Protein 7TFS (pdb70)

Nearest PDB structures (foldseek):
  7tfs-assembly1_A-1  TM=1.005E+00  e=1.743E-44  Geobacter sulfurreducens
  1rjt-assembly1_A  TM=1.694E-01  e=9.205E+00  unclassified

Solvent-accessible surface area: 11372 Å² total; per-residue (Å²): 145,84,61,34,14,32,67,15,143,58,18,96,43,70,1,85,60,12,108,93,104,66,15,9,52,56,6,109,147,114,37,78,62,158,48,106,91,35,0,6,26,53,37,77,20,97,85,7,45,10,88,51,44,123,91,52,80,3,85,123,36,92,125,13,18,14,91,49,2,36,0,10,14,49,9,0,36,71,6,22,74,28,19,17,0,60,20,26,112,51,44,32,105,70,61,82,12,41,26,65,75,61,93,38,73,35,81,61,169,63,54,66,30,63,85,5,94,125,46,110,14,17,0,29,63,14,43,92,78,8,20,81,90,78,43,62,47,36,49,60,43,101,75,51,142,69,35,16,9,107,24,90,82,37,118,132,13,10,24,0,68,141,4,76,56,14,59,20,0,25,8,35,16,1,50,86,83,88,138,56,68,108,35,64,100,15,32,98,31,63,68,83,68,57,76,14,70,96,5,19,123,156

Structure (mmCIF, N/CA/C/O backbone):
data_7TFS
#
_entry.id   7TFS
#
loop_
_entity.id
_entity.type
_entity.pdbx_description
1 polymer 'Cytochrome c'
2 non-polymer 'HEME C'
#
loop_
_atom_site.group_PDB
_atom_site.id
_atom_site.type_symbol
_atom_site.label_atom_id
_atom_site.label_alt_id
_atom_site.label_comp_id
_atom_site.label_asym_id
_atom_site.label_entity_id
_atom_site.label_seq_id
_atom_site.pdbx_PDB_ins_code
_atom_site.Cartn_x
_atom_site.Cartn_y
_atom_site.Cartn_z
_atom_site.occupancy
_atom_site.B_iso_or_equiv
_atom_site.auth_seq_id
_atom_site.auth_comp_id
_atom_site.auth_asym_id
_atom_site.auth_atom_id
_atom_site.pdbx_PDB_model_num
ATOM 1 N N . LYS A 1 30 ? -9.716 12.840 43.516 1.00 70.46 30 LYS A N 1
ATOM 2 C CA . LYS A 1 30 ? -10.858 12.121 42.962 1.00 70.46 30 LYS A CA 1
ATOM 3 C C . LYS A 1 30 ? -11.261 10.947 43.844 1.00 70.46 30 LYS A C 1
ATOM 4 O O . LYS A 1 30 ? -12.433 10.791 44.183 1.00 70.46 30 LYS A O 1
ATOM 10 N N . HIS A 1 31 ? -10.286 10.120 44.216 1.00 66.66 31 HIS A N 1
ATOM 11 C CA . HIS A 1 31 ? -10.547 8.947 45.040 1.00 66.66 31 HIS A CA 1
ATOM 12 C C . HIS A 1 31 ? -10.616 9.265 46.529 1.00 66.66 31 HIS A C 1
ATOM 13 O O . HIS A 1 31 ? -10.514 8.347 47.348 1.00 66.66 31 HIS A O 1
ATOM 20 N N . ASP A 1 32 ? -10.777 10.534 46.897 1.00 73.33 32 ASP A N 1
ATOM 21 C CA . ASP A 1 32 ? -11.014 10.920 48.287 1.00 73.33 32 ASP A CA 1
ATOM 22 C C . ASP A 1 32 ? -12.520 10.908 48.517 1.00 73.33 32 ASP A C 1
ATOM 23 O O . ASP A 1 32 ? -13.207 11.915 48.348 1.00 73.33 32 ASP A O 1
ATOM 28 N N . LEU A 1 33 ? -13.042 9.748 48.915 1.00 75.97 33 LEU A N 1
ATOM 29 C CA . LEU A 1 33 ? -14.476 9.546 49.072 1.00 75.97 33 LEU A CA 1
ATOM 30 C C . LEU A 1 33 ? -14.995 9.992 50.434 1.00 75.97 33 LEU A C 1
ATOM 31 O O . LEU A 1 33 ? -16.067 9.541 50.855 1.00 75.97 33 LEU A O 1
ATOM 36 N N . SER A 1 34 ? -14.266 10.857 51.132 1.00 84.00 34 SER A N 1
ATOM 37 C CA . SER A 1 34 ? -14.726 11.346 52.422 1.00 84.00 34 SER A CA 1
ATOM 38 C C . SER A 1 34 ? -15.929 12.269 52.249 1.00 84.00 34 SER A C 1
ATOM 39 O O . SER A 1 34 ? -16.126 12.893 51.203 1.00 84.00 34 SER A O 1
ATOM 42 N N . SER A 1 35 ? -16.747 12.345 53.302 1.00 84.72 35 SER A N 1
ATOM 43 C CA . SER A 1 35 ? -17.910 13.226 53.268 1.00 84.72 35 SER A CA 1
ATOM 44 C C . SER A 1 35 ? -17.503 14.692 53.223 1.00 84.72 35 SER A C 1
ATOM 45 O O . SER A 1 35 ? -18.209 15.513 52.627 1.00 84.72 35 SER A O 1
ATOM 48 N N . GLY A 1 36 ? -16.378 15.039 53.841 1.00 86.50 36 GLY A N 1
ATOM 49 C CA . GLY A 1 36 ? -15.863 16.389 53.831 1.00 86.50 36 GLY A CA 1
ATOM 50 C C . GLY A 1 36 ? -14.995 16.729 52.641 1.00 86.50 36 GLY A C 1
ATOM 51 O O . GLY A 1 36 ? -14.423 17.824 52.600 1.00 86.50 36 GLY A O 1
ATOM 52 N N . SER A 1 37 ? -14.874 15.825 51.674 1.00 82.04 37 SER A N 1
ATOM 53 C CA . SER A 1 37 ? -14.072 16.086 50.489 1.00 82.04 37 SER A CA 1
ATOM 54 C C . SER A 1 37 ? -14.707 17.178 49.636 1.00 82.04 37 SER A C 1
ATOM 55 O O . SER A 1 37 ? -15.924 17.385 49.651 1.00 82.04 37 SER A O 1
ATOM 58 N N . THR A 1 38 ? -13.863 17.883 48.883 1.00 78.92 38 THR A N 1
ATOM 59 C CA . THR A 1 38 ? -14.307 18.983 48.039 1.00 78.92 38 THR A CA 1
ATOM 60 C C . THR A 1 38 ? -14.313 18.656 46.555 1.00 78.92 38 THR A C 1
ATOM 61 O O . THR A 1 38 ? -15.165 19.170 45.828 1.00 78.92 38 THR A O 1
ATOM 65 N N . GLY A 1 39 ? -13.390 17.817 46.087 1.00 74.70 39 GLY A N 1
ATOM 66 C CA . GLY A 1 39 ? -13.293 17.479 44.682 1.00 74.70 39 GLY A CA 1
ATOM 67 C C . GLY A 1 39 ? -13.810 16.114 44.289 1.00 74.70 39 GLY A C 1
ATOM 68 O O . GLY A 1 39 ? -13.485 15.642 43.191 1.00 74.70 39 GLY A O 1
ATOM 69 N N . ALA A 1 40 ? -14.601 15.456 45.132 1.00 74.27 40 ALA A N 1
ATOM 70 C CA . ALA A 1 40 ? -15.099 14.120 44.838 1.00 74.27 40 ALA A CA 1
ATOM 71 C C . ALA A 1 40 ? -16.492 14.199 44.230 1.00 74.27 40 ALA A C 1
ATOM 72 O O . ALA A 1 40 ? -17.392 14.825 44.800 1.00 74.27 40 ALA A O 1
ATOM 74 N N . THR A 1 41 ? -16.663 13.566 43.068 1.00 72.91 41 THR A N 1
ATOM 75 C CA . THR A 1 41 ? -17.980 13.512 42.442 1.00 72.91 41 THR A CA 1
ATOM 76 C C . THR A 1 41 ? -18.962 12.715 43.292 1.00 72.91 41 THR A C 1
ATOM 77 O O . THR A 1 41 ? -20.101 13.146 43.505 1.00 72.91 41 THR A O 1
ATOM 81 N N . PHE A 1 42 ? -18.536 11.557 43.791 1.00 79.76 42 PHE A N 1
ATOM 82 C CA . PHE A 1 42 ? -19.364 10.694 44.622 1.00 79.76 42 PHE A CA 1
ATOM 83 C C . PHE A 1 42 ? -18.720 10.569 45.994 1.00 79.76 42 PHE A C 1
ATOM 84 O O . PHE A 1 42 ? -17.535 10.235 46.098 1.00 79.76 42 PHE A O 1
ATOM 92 N N . LYS A 1 43 ? -19.498 10.834 47.041 1.00 89.94 43 LYS A N 1
ATOM 93 C CA . LYS A 1 43 ? -18.995 10.783 48.405 1.00 89.94 43 LYS A CA 1
ATOM 94 C C . LYS A 1 43 ? -20.076 10.242 49.328 1.00 89.94 43 LYS A C 1
ATOM 95 O O . LYS A 1 43 ? -21.273 10.367 49.053 1.00 89.94 43 LYS A O 1
ATOM 101 N N . ALA A 1 44 ? -19.640 9.638 50.430 1.00 92.72 44 ALA A N 1
ATOM 102 C CA . ALA A 1 44 ? -20.556 9.085 51.412 1.00 92.72 44 ALA A CA 1
ATOM 103 C C . ALA A 1 44 ? -21.108 10.188 52.312 1.00 92.72 44 ALA A C 1
ATOM 104 O O . ALA A 1 44 ? -20.641 11.331 52.306 1.00 92.72 44 ALA A O 1
ATOM 106 N N . THR A 1 45 ? -22.126 9.832 53.094 1.00 102.03 45 THR A N 1
ATOM 107 C CA . THR A 1 45 ? -22.770 10.769 54.003 1.00 102.03 45 THR A CA 1
ATOM 108 C C . THR A 1 45 ? -22.830 10.273 55.441 1.00 102.03 45 THR A C 1
ATOM 109 O O . THR A 1 45 ? -23.301 11.013 56.313 1.00 102.03 45 THR A O 1
ATOM 113 N N . ASN A 1 46 ? -22.370 9.052 55.720 1.00 105.08 46 ASN A N 1
ATOM 114 C CA . ASN A 1 46 ? -22.424 8.495 57.067 1.00 105.08 46 ASN A CA 1
ATOM 115 C C . ASN A 1 46 ? -21.039 8.094 57.561 1.00 105.08 46 ASN A C 1
ATOM 116 O O . ASN A 1 46 ? -20.915 7.315 58.510 1.00 105.08 46 ASN A O 1
ATOM 121 N N . THR A 1 47 ? -19.988 8.617 56.934 1.00 99.24 47 THR A N 1
ATOM 122 C CA . THR A 1 47 ? -18.628 8.308 57.350 1.00 99.24 47 THR A CA 1
ATOM 123 C C . THR A 1 47 ? -17.703 9.423 56.889 1.00 99.24 47 THR A C 1
ATOM 124 O O . THR A 1 47 ? -18.051 10.226 56.019 1.00 99.24 47 THR A O 1
ATOM 128 N N . ASP A 1 48 ? -16.515 9.460 57.491 1.00 91.28 48 ASP A N 1
ATOM 129 C CA . ASP A 1 48 ? -15.520 10.473 57.177 1.00 91.28 48 ASP A CA 1
ATOM 130 C C . ASP A 1 48 ? -14.156 9.904 56.822 1.00 91.28 48 ASP A C 1
ATOM 131 O O . ASP A 1 48 ? -13.192 10.674 56.747 1.00 91.28 48 ASP A O 1
ATOM 136 N N . GLN A 1 49 ? -14.039 8.598 56.596 1.00 85.00 49 GLN A N 1
ATOM 137 C CA . GLN A 1 49 ? -12.735 7.964 56.471 1.00 85.00 49 GLN A CA 1
ATOM 138 C C . GLN A 1 49 ? -12.371 7.736 55.009 1.00 85.00 49 GLN A C 1
ATOM 139 O O . GLN A 1 49 ? -13.224 7.368 54.195 1.00 85.00 49 GLN A O 1
ATOM 145 N N . ILE A 1 50 ? -11.098 7.960 54.680 1.00 72.53 50 ILE A N 1
ATOM 146 C CA . ILE A 1 50 ? -10.625 7.737 53.316 1.00 72.53 50 ILE A CA 1
ATOM 147 C C . ILE A 1 50 ? -10.590 6.248 52.998 1.00 72.53 50 ILE A C 1
ATOM 148 O O . ILE A 1 50 ? -11.019 5.814 51.923 1.00 72.53 50 IL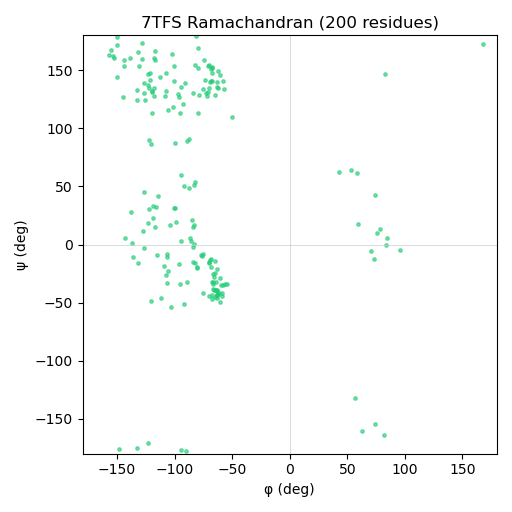E A O 1
ATOM 153 N N . CYS A 1 51 ? -10.090 5.445 53.933 1.00 65.20 51 CYS A N 1
ATOM 154 C CA . CYS A 1 51 ? -9.548 4.136 53.603 1.00 65.20 51 CYS A CA 1
ATOM 155 C C . CYS A 1 51 ? -10.530 2.988 53.787 1.00 65.20 51 CYS A C 1
ATOM 156 O O . CYS A 1 51 ? -10.284 1.904 53.248 1.00 65.20 51 CYS A O 1
ATOM 159 N N . VAL A 1 52 ? -11.630 3.189 54.516 1.00 67.54 52 VAL A N 1
ATOM 160 C CA . VAL A 1 52 ? -12.594 2.106 54.695 1.00 67.54 52 VAL A CA 1
ATOM 161 C C . VAL A 1 52 ? -13.146 1.657 53.350 1.00 67.54 52 VAL A C 1
ATOM 162 O O . VAL A 1 52 ? -13.509 0.486 53.175 1.00 67.54 52 VAL A O 1
ATOM 166 N N . PHE A 1 53 ? -13.194 2.564 52.374 1.00 70.98 53 PHE A N 1
ATOM 167 C CA . PHE A 1 53 ? -13.650 2.191 51.041 1.00 70.98 53 PHE A CA 1
ATOM 168 C C . PHE A 1 53 ? -12.685 1.222 50.368 1.00 70.98 53 PHE A C 1
ATOM 169 O O . PHE A 1 53 ? -13.091 0.457 49.486 1.00 70.98 53 PHE A O 1
ATOM 177 N N . CYS A 1 54 ? -11.412 1.240 50.761 1.00 61.27 54 CYS A N 1
ATOM 178 C CA . CYS A 1 54 ? -10.412 0.353 50.177 1.00 61.27 54 CYS A CA 1
ATOM 179 C C . CYS A 1 54 ? -9.757 -0.568 51.194 1.00 61.27 54 CYS A C 1
ATOM 180 O O . CYS A 1 54 ? -9.667 -1.778 50.954 1.00 61.27 54 CYS A O 1
ATOM 183 N N . HIS A 1 55 ? -9.295 -0.041 52.327 1.00 65.52 55 HIS A N 1
ATOM 184 C CA . HIS A 1 55 ? -8.465 -0.795 53.259 1.00 65.52 55 HIS A CA 1
ATOM 185 C C . HIS A 1 55 ? -9.127 -0.892 54.625 1.00 65.52 55 HIS A C 1
ATOM 186 O O . HIS A 1 55 ? -9.590 0.115 55.171 1.00 65.52 55 HIS A O 1
ATOM 193 N N . THR A 1 56 ? -9.156 -2.102 55.178 1.00 52.68 56 THR A N 1
ATOM 194 C CA . THR A 1 56 ? -9.566 -2.303 56.555 1.00 52.68 56 THR A CA 1
ATOM 195 C C . THR A 1 56 ? -8.420 -2.897 57.373 1.00 52.68 56 THR A C 1
ATOM 196 O O . THR A 1 56 ? -7.715 -3.800 56.911 1.00 52.68 56 THR A O 1
ATOM 200 N N . PRO A 1 57 ? -8.175 -2.370 58.570 1.00 39.39 57 PRO A N 1
ATOM 201 C CA . PRO A 1 57 ? -7.076 -2.882 59.401 1.00 39.39 57 PRO A CA 1
ATOM 202 C C . PRO A 1 57 ? -7.183 -4.362 59.732 1.00 39.39 57 PRO A C 1
ATOM 203 O O . PRO A 1 57 ? -6.175 -5.075 59.712 1.00 39.39 57 PRO A O 1
ATOM 207 N N . HIS A 1 58 ? -8.382 -4.836 60.048 1.00 45.48 58 HIS A N 1
ATOM 208 C CA . HIS A 1 58 ? -8.604 -6.241 60.349 1.00 45.48 58 HIS A CA 1
ATOM 209 C C . HIS A 1 58 ? -9.752 -6.779 59.507 1.00 45.48 58 HIS A C 1
ATOM 210 O O . HIS A 1 58 ? -10.589 -6.028 59.001 1.00 45.48 58 HIS A O 1
ATOM 217 N N . ASN A 1 59 ? -9.777 -8.106 59.366 1.00 53.21 59 ASN A N 1
ATOM 218 C CA . ASN A 1 59 ? -10.836 -8.812 58.643 1.00 53.21 59 ASN A CA 1
ATOM 219 C C . ASN A 1 59 ? -10.932 -8.334 57.194 1.00 53.21 59 ASN A C 1
ATOM 220 O O . ASN A 1 59 ? -11.954 -7.806 56.753 1.00 53.21 59 ASN A O 1
ATOM 225 N N . ALA A 1 60 ? -9.846 -8.523 56.451 1.00 58.75 60 ALA A N 1
ATOM 226 C CA . ALA A 1 60 ? -9.809 -8.172 55.041 1.00 58.75 60 ALA A CA 1
ATOM 227 C C . ALA A 1 60 ? -10.257 -9.358 54.189 1.00 58.75 60 ALA A C 1
ATOM 228 O O . ALA A 1 60 ? -10.630 -10.420 54.696 1.00 58.75 60 ALA A O 1
ATOM 230 N N . GLN A 1 61 ? -10.224 -9.174 52.867 1.00 63.37 61 GLN A N 1
ATOM 231 C CA . GLN A 1 61 ? -10.669 -10.231 51.964 1.00 63.37 61 GLN A CA 1
ATOM 232 C C . GLN A 1 61 ? -9.520 -11.139 51.544 1.00 63.37 61 GLN A C 1
ATOM 233 O O . GLN A 1 61 ? -9.620 -12.366 51.656 1.00 63.37 61 GLN A O 1
ATOM 239 N N . GLN A 1 62 ? -8.424 -10.560 51.059 1.00 57.50 62 GLN A N 1
ATOM 240 C CA . GLN A 1 62 ? -7.350 -11.333 50.454 1.00 57.50 62 GLN A CA 1
ATOM 241 C C . GLN A 1 62 ? -6.012 -10.901 51.033 1.00 57.50 62 GLN A C 1
ATOM 242 O O . GLN A 1 62 ? -5.897 -9.856 51.678 1.00 57.50 62 GLN A O 1
ATOM 248 N N . ASP A 1 63 ? -4.994 -11.724 50.791 1.00 53.68 63 ASP A N 1
ATOM 249 C CA . ASP A 1 63 ? -3.622 -11.375 51.162 1.00 53.68 63 ASP A CA 1
ATOM 250 C C . ASP A 1 63 ? -2.945 -10.592 50.042 1.00 53.68 63 ASP A C 1
ATOM 251 O O . ASP A 1 63 ? -1.824 -10.871 49.620 1.00 53.68 63 ASP A O 1
ATOM 256 N N . ILE A 1 64 ? -3.662 -9.581 49.565 1.00 55.67 64 ILE A N 1
ATOM 257 C CA . ILE A 1 64 ? -3.185 -8.588 48.609 1.00 55.67 64 ILE A CA 1
ATOM 258 C C . ILE A 1 64 ? -3.641 -7.291 49.264 1.00 55.67 64 ILE A C 1
ATOM 259 O O . ILE A 1 64 ? -4.811 -7.207 49.665 1.00 55.67 64 ILE A O 1
ATOM 264 N N . PRO A 1 65 ? -2.792 -6.253 49.379 1.00 54.99 65 PRO A N 1
ATOM 265 C CA . PRO A 1 65 ? -2.842 -5.411 50.586 1.00 54.99 65 PRO A CA 1
ATOM 266 C C . PRO A 1 65 ? -4.221 -4.906 50.974 1.00 54.99 65 PRO A C 1
ATOM 267 O O . PRO A 1 65 ? -4.807 -4.047 50.308 1.00 54.99 65 PRO A O 1
ATOM 271 N N . LEU A 1 66 ? -4.716 -5.462 52.078 1.00 53.31 66 LEU A N 1
ATOM 272 C CA . LEU A 1 66 ? -5.874 -4.972 52.824 1.00 53.31 66 LEU A CA 1
ATOM 273 C C . LEU A 1 66 ? -7.014 -4.552 51.901 1.00 53.31 66 LEU A C 1
ATOM 274 O O . LEU A 1 66 ? -7.427 -3.395 51.847 1.00 53.31 66 LEU A O 1
ATOM 279 N N . TRP A 1 67 ? -7.511 -5.534 51.156 1.00 62.55 67 TRP A N 1
ATOM 280 C CA . TRP A 1 67 ? -8.584 -5.317 50.199 1.00 62.55 67 TRP A CA 1
ATOM 281 C C . TRP A 1 67 ? -9.926 -5.591 50.867 1.00 62.55 67 TRP A C 1
ATOM 282 O O . TRP A 1 67 ? -10.165 -6.695 51.366 1.00 62.55 67 TRP A O 1
ATOM 293 N N . ASN A 1 68 ? -10.794 -4.579 50.883 1.00 69.86 68 ASN A N 1
ATOM 294 C CA . ASN A 1 68 ? -12.102 -4.665 51.523 1.00 69.86 68 ASN A CA 1
ATOM 295 C C . ASN A 1 68 ? -13.225 -4.379 50.529 1.00 69.86 68 ASN A C 1
ATOM 296 O O . ASN A 1 68 ? -14.277 -3.853 50.898 1.00 69.86 68 ASN A O 1
ATOM 301 N N . ARG A 1 69 ? -13.012 -4.720 49.262 1.00 67.33 69 ARG A N 1
ATOM 302 C CA . ARG A 1 69 ? -13.952 -4.421 48.193 1.00 67.33 69 ARG A CA 1
ATOM 303 C C . ARG A 1 69 ? -14.352 -5.709 47.486 1.00 67.33 69 ARG A C 1
ATOM 304 O O . ARG A 1 69 ? -13.507 -6.570 47.220 1.00 67.33 69 ARG A O 1
ATOM 312 N N . GLY A 1 70 ? -15.643 -5.838 47.183 1.00 65.45 70 GLY A N 1
ATOM 313 C CA . GLY A 1 70 ? -16.135 -7.024 46.498 1.00 65.45 70 GLY A CA 1
ATOM 314 C C . GLY A 1 70 ? -15.838 -6.962 45.011 1.00 65.45 70 GLY A C 1
ATOM 315 O O . GLY A 1 70 ? -16.157 -5.974 44.342 1.00 65.45 70 GLY A O 1
ATOM 316 N N . ASN A 1 71 ? -15.227 -8.027 44.488 1.00 64.21 71 ASN A N 1
ATOM 317 C CA . ASN A 1 71 ? -14.824 -8.074 43.092 1.00 64.21 71 ASN A CA 1
ATOM 318 C C . ASN A 1 71 ? -15.723 -9.013 42.291 1.00 64.21 71 ASN A C 1
ATOM 319 O O . ASN A 1 71 ? -16.220 -10.012 42.820 1.00 64.21 71 ASN A O 1
ATOM 324 N N . PRO A 1 72 ? -15.953 -8.718 41.016 1.00 62.45 72 PRO A N 1
ATOM 325 C CA . PRO A 1 72 ? -16.792 -9.586 40.186 1.00 62.45 72 PRO A CA 1
ATOM 326 C C . PRO A 1 72 ? -16.012 -10.786 39.662 1.00 62.45 72 PRO A C 1
ATOM 327 O O . PRO A 1 72 ? -14.824 -10.963 39.929 1.00 62.45 72 PRO A O 1
ATOM 331 N N . THR A 1 73 ? -16.719 -11.623 38.907 1.00 69.86 73 THR A N 1
ATOM 332 C CA . THR A 1 73 ? -16.091 -12.778 38.282 1.00 69.86 73 THR A CA 1
ATOM 333 C C . THR A 1 73 ? -15.345 -12.366 37.016 1.00 69.86 73 THR A C 1
ATOM 334 O O . THR A 1 73 ? -15.687 -11.383 36.354 1.00 69.86 73 THR A O 1
ATOM 338 N N . ALA A 1 74 ? -14.300 -13.129 36.691 1.00 73.10 74 ALA A N 1
ATOM 339 C CA . ALA A 1 74 ? -13.491 -12.840 35.514 1.00 73.10 74 ALA A CA 1
ATOM 340 C C . ALA A 1 74 ? -14.094 -13.388 34.228 1.00 73.10 74 ALA A C 1
ATOM 341 O O . ALA A 1 74 ? -13.679 -12.972 33.141 1.00 73.10 74 ALA A O 1
ATOM 343 N N . SER A 1 75 ? -15.061 -14.303 34.322 1.00 76.10 75 SER A N 1
ATOM 344 C CA . SER A 1 75 ? -15.616 -14.942 33.136 1.00 76.10 75 SER A CA 1
ATOM 345 C C . SER A 1 75 ? -16.455 -13.999 32.283 1.00 76.10 75 SER A C 1
ATOM 346 O O . SER A 1 75 ? -16.721 -14.320 31.121 1.00 76.10 75 SER A O 1
ATOM 349 N N . THR A 1 76 ? -16.871 -12.855 32.821 1.00 74.36 76 THR A N 1
ATOM 350 C CA . THR A 1 76 ? -17.732 -11.922 32.109 1.00 74.36 76 THR A CA 1
ATOM 351 C C . THR A 1 76 ? -16.963 -10.766 31.484 1.00 74.36 76 THR A C 1
ATOM 352 O O . THR A 1 76 ? -17.563 -9.731 31.176 1.00 74.36 76 THR A O 1
ATOM 356 N N . PHE A 1 77 ? -15.655 -10.912 31.291 1.00 69.10 77 PHE A N 1
ATOM 357 C CA . PHE A 1 77 ? -14.812 -9.838 30.784 1.00 69.10 77 PHE A CA 1
ATOM 358 C C . PHE A 1 77 ? -14.112 -10.283 29.508 1.00 69.10 77 PHE A C 1
ATOM 359 O O . PHE A 1 77 ? -13.575 -11.394 29.444 1.00 69.10 77 PHE A O 1
ATOM 367 N N . THR A 1 78 ? -14.124 -9.415 28.501 1.00 62.56 78 THR A N 1
ATOM 368 C CA . THR A 1 78 ? -13.389 -9.619 27.263 1.00 62.56 78 THR A CA 1
ATOM 369 C C . THR A 1 78 ? -12.340 -8.524 27.122 1.00 62.56 78 THR A C 1
ATOM 370 O O . THR A 1 78 ? -12.438 -7.460 27.738 1.00 62.56 78 THR A O 1
ATOM 374 N N . LEU A 1 79 ? -11.325 -8.794 26.306 1.00 58.19 79 LEU A N 1
ATOM 375 C CA . LEU A 1 79 ? -10.175 -7.911 26.188 1.00 58.19 79 LEU A CA 1
ATOM 376 C C . LEU A 1 79 ? -9.923 -7.575 24.724 1.00 58.19 79 LEU A C 1
ATOM 377 O O . LEU A 1 79 ? -10.556 -8.120 23.816 1.00 58.19 79 LEU A O 1
ATOM 382 N N . TYR A 1 80 ? -8.984 -6.659 24.507 1.00 53.31 80 TYR A N 1
ATOM 383 C CA . TYR A 1 80 ? -8.586 -6.291 23.155 1.00 53.31 80 TYR A CA 1
ATOM 384 C C . TYR A 1 80 ? -7.813 -7.440 22.516 1.00 53.31 80 TYR A C 1
ATOM 385 O O . TYR A 1 80 ? -6.891 -7.992 23.123 1.00 53.31 80 TYR A O 1
ATOM 394 N N . SER A 1 81 ? -8.189 -7.797 21.289 1.00 60.94 81 SER A N 1
ATOM 395 C CA . SER A 1 81 ? -7.555 -8.909 20.587 1.00 60.94 81 SER A CA 1
ATOM 396 C C . SER A 1 81 ? -7.493 -8.588 19.102 1.00 60.94 81 SER A C 1
ATOM 397 O O . SER A 1 81 ? -8.518 -8.268 18.493 1.00 60.94 81 SER A O 1
ATOM 400 N N . SER A 1 82 ? -6.296 -8.680 18.528 1.00 61.88 82 SER A N 1
ATOM 401 C CA . SER A 1 82 ? -6.091 -8.439 17.107 1.00 61.88 82 SER A CA 1
ATOM 402 C C . SER A 1 82 ? -4.868 -9.218 16.651 1.00 61.88 82 SER A C 1
ATOM 403 O O . SER A 1 82 ? -4.041 -9.643 17.463 1.00 61.88 82 SER A O 1
ATOM 406 N N . SER A 1 83 ? -4.758 -9.400 15.335 1.00 66.23 83 SER A N 1
ATOM 407 C CA . SER A 1 83 ? -3.673 -10.189 14.750 1.00 66.23 83 SER A CA 1
ATOM 408 C C . SER A 1 83 ? -2.405 -9.344 14.596 1.00 66.23 83 SER A C 1
ATOM 409 O O . SER A 1 83 ? -1.790 -9.264 13.534 1.00 66.23 83 SER A O 1
ATOM 412 N N . SER A 1 84 ? -2.021 -8.701 15.700 1.00 59.85 84 SER A N 1
ATOM 413 C CA . SER A 1 84 ? -0.782 -7.936 15.745 1.00 59.85 84 SER A CA 1
ATOM 414 C C . SER A 1 84 ? -0.089 -8.042 17.098 1.00 59.85 84 SER A C 1
ATOM 415 O O . SER A 1 84 ? 0.923 -7.362 17.313 1.00 59.85 84 SER A O 1
ATOM 418 N N . MET A 1 85 ? -0.594 -8.867 18.007 1.00 68.28 85 MET A N 1
ATOM 419 C CA . MET A 1 85 ? -0.120 -8.930 19.382 1.00 68.28 85 MET A CA 1
ATOM 420 C C . MET A 1 85 ? 0.327 -10.349 19.731 1.00 68.28 85 MET A C 1
ATOM 421 O O . MET A 1 85 ? 0.432 -11.227 18.870 1.00 68.28 85 MET A O 1
ATOM 426 N N . ASN A 1 86 ? 0.599 -1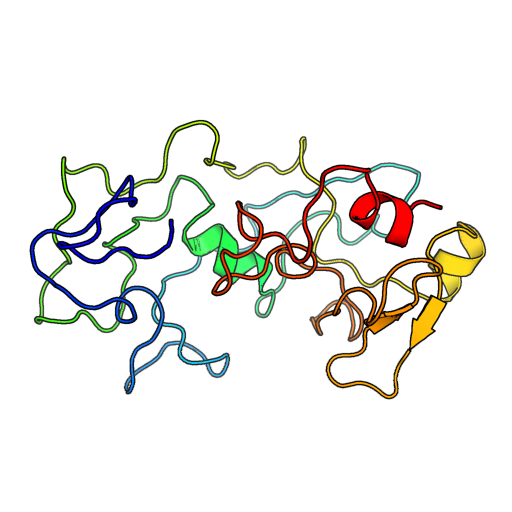0.558 21.019 1.00 68.87 86 ASN A N 1
ATOM 427 C CA . ASN A 1 86 ? 1.069 -11.837 21.536 1.00 68.87 86 ASN A CA 1
ATOM 428 C C . ASN A 1 86 ? 0.092 -12.467 22.521 1.00 68.87 86 ASN A C 1
ATOM 429 O O . ASN A 1 86 ? 0.474 -13.390 23.250 1.00 68.87 86 ASN A O 1
ATOM 434 N N . ASN A 1 87 ? -1.156 -11.998 22.567 1.00 66.14 87 ASN A N 1
ATOM 435 C CA . ASN A 1 87 ? -2.121 -12.424 23.573 1.00 66.14 87 ASN A CA 1
ATOM 436 C C . ASN A 1 87 ? -3.313 -13.160 22.966 1.00 66.14 87 ASN A C 1
ATOM 437 O O . ASN A 1 87 ? -4.429 -13.075 23.485 1.00 66.14 87 ASN A O 1
ATOM 442 N N . VAL A 1 88 ? -3.092 -13.889 21.869 1.00 82.71 88 VAL A N 1
ATOM 443 C CA . VAL A 1 88 ? -4.202 -14.566 21.193 1.00 82.71 88 VAL A CA 1
ATOM 444 C C . VAL A 1 88 ? -4.898 -15.588 22.088 1.00 82.71 88 VAL A C 1
ATOM 445 O O . VAL A 1 88 ? -6.137 -15.557 22.171 1.00 82.71 88 VAL A O 1
ATOM 449 N N . PRO A 1 89 ? -4.197 -16.500 22.776 1.00 82.49 89 PRO A N 1
ATOM 450 C CA . PRO A 1 89 ? -4.913 -17.495 23.593 1.00 82.49 89 PRO A CA 1
ATOM 451 C C . PRO A 1 89 ? -5.480 -16.946 24.894 1.00 82.49 89 PRO A C 1
ATOM 452 O O . PRO A 1 89 ? -6.225 -17.668 25.569 1.00 82.49 89 PRO A O 1
ATOM 456 N N . VAL A 1 90 ? -5.162 -15.708 25.268 1.00 74.30 90 VAL A N 1
ATOM 457 C CA . VAL A 1 90 ? -5.563 -15.171 26.565 1.00 74.30 90 VAL A CA 1
ATOM 458 C C . VAL A 1 90 ? -6.464 -13.957 26.377 1.00 74.30 90 VAL A C 1
ATOM 459 O O . VAL A 1 90 ? -6.447 -13.024 27.188 1.00 74.30 90 VAL A O 1
ATOM 463 N N . LYS A 1 91 ? -7.260 -13.963 25.311 1.00 71.51 91 LYS A N 1
ATOM 464 C CA . LYS A 1 91 ? -8.134 -12.847 24.983 1.00 71.51 91 LYS A CA 1
ATOM 465 C C . LYS A 1 91 ? -9.484 -12.916 25.688 1.00 71.51 91 LYS A C 1
ATOM 466 O O . LYS A 1 91 ? -10.339 -12.059 25.444 1.00 71.51 91 LYS A O 1
ATOM 472 N N . GLN A 1 92 ? -9.698 -13.909 26.550 1.00 69.65 92 GLN A N 1
ATOM 473 C CA . GLN A 1 92 ? -10.962 -14.067 27.261 1.00 69.65 92 GLN A CA 1
ATOM 474 C C . GLN A 1 92 ? -10.684 -14.312 28.736 1.00 69.65 92 GLN A C 1
ATOM 475 O O . GLN A 1 92 ? -9.951 -15.242 29.086 1.00 69.65 92 GLN A O 1
ATOM 481 N N . GLY A 1 93 ? -11.269 -13.479 29.594 1.00 64.73 93 GLY A N 1
ATOM 482 C CA . GLY A 1 93 ? -11.216 -13.693 31.028 1.00 64.73 93 GLY A CA 1
ATOM 483 C C . GLY A 1 93 ? -9.955 -13.211 31.715 1.00 64.73 93 GLY A C 1
ATOM 484 O O . GLY A 1 93 ? -8.864 -13.248 31.138 1.00 64.73 93 GLY A O 1
ATOM 485 N N . PHE A 1 94 ? -10.100 -12.755 32.958 1.00 58.03 94 PHE A N 1
ATOM 486 C CA . PHE A 1 94 ? -8.978 -12.355 33.790 1.00 58.03 94 PHE A CA 1
ATOM 487 C C . PHE A 1 94 ? -8.544 -13.525 34.673 1.00 58.03 94 PHE A C 1
ATOM 488 O O . PHE A 1 94 ? -9.073 -14.635 34.584 1.00 58.03 94 PHE A O 1
ATOM 496 N N . THR A 1 95 ? -7.567 -13.275 35.538 1.00 54.18 95 THR A N 1
ATOM 497 C CA . THR A 1 95 ? -7.128 -14.255 36.520 1.00 54.18 95 THR A CA 1
ATOM 498 C C . THR A 1 95 ? -7.696 -13.921 37.894 1.00 54.18 95 THR A C 1
ATOM 499 O O . THR A 1 95 ? -8.171 -12.811 38.145 1.00 54.18 95 THR A O 1
ATOM 503 N N . ALA A 1 96 ? -7.636 -14.907 38.790 1.00 60.44 96 ALA A N 1
ATOM 504 C CA . ALA A 1 96 ? -8.127 -14.709 40.148 1.00 60.44 96 ALA A CA 1
ATOM 505 C C . ALA A 1 96 ? -7.240 -13.772 40.957 1.00 60.44 96 ALA A C 1
ATOM 506 O O . ALA A 1 96 ? -7.668 -13.295 42.013 1.00 60.44 96 ALA A O 1
ATOM 508 N N . ASP A 1 97 ? -6.022 -13.498 40.489 1.00 59.33 97 ASP A N 1
ATOM 509 C CA . ASP A 1 97 ? -5.084 -12.638 41.202 1.00 59.33 97 ASP A CA 1
ATOM 510 C C . ASP A 1 97 ? -4.713 -11.398 40.396 1.00 59.33 97 ASP A C 1
ATOM 511 O O . ASP A 1 97 ? -3.656 -10.803 40.630 1.00 59.33 97 ASP A O 1
ATOM 516 N N . SER A 1 98 ? -5.557 -10.997 39.450 1.00 54.40 98 SER A N 1
ATOM 517 C CA . SER A 1 98 ? -5.264 -9.848 38.606 1.00 54.40 98 SER A CA 1
ATOM 518 C C . SER A 1 98 ? -5.681 -8.556 39.298 1.00 54.40 98 SER A C 1
ATOM 519 O O . SER A 1 98 ? -6.806 -8.440 39.793 1.00 54.40 98 SER A O 1
ATOM 522 N N . ILE A 1 99 ? -4.767 -7.582 39.331 1.00 49.97 99 ILE A N 1
ATOM 523 C CA . ILE A 1 99 ? -5.081 -6.276 39.906 1.00 49.97 99 ILE A CA 1
ATOM 524 C C . ILE A 1 99 ? -6.145 -5.569 39.079 1.00 49.97 99 ILE A C 1
ATOM 525 O O . ILE A 1 99 ? -6.911 -4.743 39.599 1.00 49.97 99 ILE A O 1
ATOM 530 N N . SER A 1 100 ? -6.211 -5.877 37.781 1.00 54.60 100 SER A N 1
ATOM 531 C CA . SER A 1 100 ? -7.279 -5.340 36.947 1.00 54.60 100 SER A CA 1
ATOM 532 C C . SER A 1 100 ? -8.648 -5.689 37.511 1.00 54.60 100 SER A C 1
ATOM 533 O O . SER A 1 100 ? -9.588 -4.894 37.395 1.00 54.60 100 SER A O 1
ATOM 536 N N . LEU A 1 101 ? -8.779 -6.865 38.129 1.00 51.17 101 LEU A N 1
ATOM 537 C CA . LEU A 1 101 ? -10.023 -7.211 38.806 1.00 51.17 101 LEU A CA 1
ATOM 538 C C . LEU A 1 101 ? -10.300 -6.252 39.955 1.00 51.17 101 LEU A C 1
ATOM 539 O O . LEU A 1 101 ? -11.435 -5.799 40.143 1.00 51.17 101 LEU A O 1
ATOM 544 N N . PHE A 1 102 ? -9.265 -5.921 40.731 1.00 51.79 102 PHE A N 1
ATOM 545 C CA . PHE A 1 102 ? -9.427 -4.963 41.820 1.00 51.79 102 PHE A CA 1
ATOM 546 C C . PHE A 1 102 ? -9.919 -3.620 41.299 1.00 51.79 102 PHE A C 1
ATOM 547 O O . PHE A 1 102 ? -10.820 -3.005 41.881 1.00 51.79 102 PHE A O 1
ATOM 555 N N . CYS A 1 103 ? -9.335 -3.148 40.198 1.00 54.02 103 CYS A N 1
ATOM 556 C CA . CYS A 1 103 ? -9.734 -1.851 39.662 1.00 54.02 103 CYS A CA 1
ATOM 557 C C . CYS A 1 103 ? -11.161 -1.891 39.119 1.00 54.02 103 CYS A C 1
ATOM 558 O O . CYS A 1 103 ? -11.978 -1.007 39.409 1.00 54.02 103 CYS A O 1
ATOM 561 N N . MET A 1 104 ? -11.487 -2.918 38.336 1.00 59.45 104 MET A N 1
ATOM 562 C CA . MET A 1 104 ? -12.836 -3.025 37.801 1.00 59.45 104 MET A CA 1
ATOM 563 C C . MET A 1 104 ? -13.873 -3.323 38.874 1.00 59.45 104 MET A C 1
ATOM 564 O O . MET A 1 104 ? -15.069 -3.202 38.597 1.00 59.45 104 MET A O 1
ATOM 569 N N . SER A 1 105 ? -13.450 -3.707 40.082 1.00 63.35 105 SER A N 1
ATOM 570 C CA . SER A 1 105 ? -14.412 -3.930 41.157 1.00 63.35 105 SER A CA 1
ATOM 571 C C . SER A 1 105 ? -15.240 -2.684 41.439 1.00 63.35 105 SER A C 1
ATOM 572 O O . SER A 1 105 ? -16.420 -2.791 41.786 1.00 63.35 105 SER A O 1
ATOM 575 N N . CYS A 1 106 ? -14.644 -1.497 41.302 1.00 61.73 106 CYS A N 1
ATOM 576 C CA . CYS A 1 106 ? -15.408 -0.259 41.274 1.00 61.73 106 CYS A CA 1
ATOM 577 C C . CYS A 1 106 ? -15.496 0.367 39.893 1.00 61.73 106 CYS A C 1
ATOM 578 O O . CYS A 1 106 ? -16.244 1.335 39.723 1.00 61.73 106 CYS A O 1
ATOM 581 N N . HIS A 1 107 ? -14.759 -0.145 38.910 1.00 62.39 107 HIS A N 1
ATOM 582 C CA . HIS A 1 107 ? -14.779 0.410 37.562 1.00 62.39 107 HIS A CA 1
ATOM 583 C C . HIS A 1 107 ? -15.363 -0.569 36.545 1.00 62.39 107 HIS A C 1
ATOM 584 O O . HIS A 1 107 ? -14.857 -0.705 35.430 1.00 62.39 107 HIS A O 1
ATOM 591 N N . ASP A 1 108 ? -16.436 -1.264 36.921 1.00 72.62 108 ASP A N 1
ATOM 592 C CA . ASP A 1 108 ? -17.167 -2.119 35.992 1.00 72.62 108 ASP A CA 1
ATOM 593 C C . ASP A 1 108 ? -18.501 -1.532 35.558 1.00 72.62 108 ASP A C 1
ATOM 594 O O . ASP A 1 108 ? -19.014 -1.906 34.499 1.00 72.62 108 ASP A O 1
ATOM 599 N N . GLY A 1 109 ? -19.073 -0.628 36.349 1.00 77.58 109 GLY A N 1
ATOM 600 C CA . GLY A 1 109 ? -20.377 -0.076 36.052 1.00 77.58 109 GLY A CA 1
ATOM 601 C C . GLY A 1 109 ? -21.547 -0.901 36.536 1.00 77.58 109 GLY A C 1
ATOM 602 O O . GLY A 1 109 ? -22.694 -0.555 36.235 1.00 77.58 109 GLY A O 1
ATOM 603 N N . ALA A 1 110 ? -21.297 -1.979 37.277 1.00 72.63 110 ALA A N 1
ATOM 604 C CA . ALA A 1 110 ? -22.362 -2.825 37.800 1.00 72.63 110 ALA A CA 1
ATOM 605 C C . ALA A 1 110 ? -22.232 -3.147 39.281 1.00 72.63 110 ALA A C 1
ATOM 606 O O . ALA A 1 110 ? -23.221 -3.588 39.880 1.00 72.63 110 ALA A O 1
ATOM 608 N N . THR A 1 111 ? -21.067 -2.946 39.889 1.00 73.04 111 THR A N 1
ATOM 609 C CA . THR A 1 111 ? -20.863 -3.257 41.297 1.00 73.04 111 THR A CA 1
ATOM 610 C C . THR A 1 111 ? -21.094 -2.015 42.148 1.00 73.04 111 THR A C 1
ATOM 611 O O . THR A 1 111 ? -20.632 -0.921 41.810 1.00 73.04 111 THR A O 1
ATOM 615 N N . GLY A 1 112 ? -21.823 -2.191 43.247 1.00 77.56 112 GLY A N 1
ATOM 616 C CA . GLY A 1 112 ? -22.139 -1.060 44.103 1.00 77.56 112 GLY A CA 1
ATOM 617 C C . GLY A 1 112 ? -20.888 -0.428 44.687 1.00 77.56 112 GLY A C 1
ATOM 618 O O . GLY A 1 112 ? -19.986 -1.114 45.172 1.00 77.56 112 GLY A O 1
ATOM 619 N N . LEU A 1 113 ? -20.839 0.906 44.633 1.00 86.34 113 LEU A N 1
ATOM 620 C CA . LEU A 1 113 ? -19.700 1.632 45.187 1.00 86.34 113 LEU A CA 1
ATOM 621 C C . LEU A 1 113 ? -19.619 1.471 46.699 1.00 86.34 113 LEU A C 1
ATOM 622 O O . LEU A 1 113 ? -18.525 1.340 47.259 1.00 86.34 113 LEU A O 1
ATOM 627 N N . GLY A 1 114 ? -20.762 1.491 47.379 1.00 84.97 114 GLY A N 1
ATOM 628 C CA . GLY A 1 114 ? -20.778 1.366 48.822 1.00 84.97 114 GLY A CA 1
ATOM 629 C C . GLY A 1 114 ? -21.294 0.029 49.312 1.00 84.97 114 GLY A C 1
ATOM 630 O O . GLY A 1 114 ? -20.940 -0.418 50.407 1.00 84.97 114 GLY A O 1
ATOM 631 N N . GLY A 1 115 ? -22.132 -0.623 48.506 1.00 82.06 115 GLY A N 1
ATOM 632 C CA . GLY A 1 115 ? -22.735 -1.883 48.904 1.00 82.06 115 GLY A CA 1
ATOM 633 C C . GLY A 1 115 ? -21.816 -3.083 48.822 1.00 82.06 115 GLY A C 1
ATOM 634 O O . GLY A 1 115 ? -22.188 -4.156 49.308 1.00 82.06 115 GLY A O 1
ATOM 635 N N . ALA A 1 116 ? -20.636 -2.933 48.224 1.00 81.00 116 ALA A N 1
ATOM 636 C CA . ALA A 1 116 ? -19.705 -4.039 48.053 1.00 81.00 116 ALA A CA 1
ATOM 637 C C . ALA A 1 116 ? -18.662 -4.124 49.160 1.00 81.00 116 ALA A C 1
ATOM 638 O O . ALA A 1 116 ? -17.780 -4.986 49.093 1.00 81.00 116 ALA A O 1
ATOM 640 N N . VAL A 1 117 ? -18.734 -3.255 50.169 1.00 82.09 117 VAL A N 1
ATOM 641 C CA . VAL A 1 117 ? -17.783 -3.314 51.272 1.00 82.09 117 VAL A CA 1
ATOM 642 C C . VAL A 1 117 ? -18.026 -4.572 52.093 1.00 82.09 117 VAL A C 1
ATOM 643 O O . VAL A 1 117 ? -19.146 -5.098 52.150 1.00 82.09 117 VAL A O 1
ATOM 647 N N . HIS A 1 118 ? -16.963 -5.078 52.719 1.00 80.36 118 HIS A N 1
ATOM 648 C CA . HIS A 1 118 ? -17.075 -6.235 53.602 1.00 80.36 118 HIS A CA 1
ATOM 649 C C . HIS A 1 118 ? -17.031 -5.817 55.069 1.00 80.36 118 HIS A C 1
ATOM 650 O O . HIS A 1 118 ? -17.924 -6.164 55.849 1.00 80.36 118 HIS A O 1
ATOM 657 N N . ASN A 1 119 ? -15.998 -5.072 55.456 1.00 75.25 119 ASN A N 1
ATOM 658 C CA . ASN A 1 119 ? -15.849 -4.578 56.824 1.00 75.25 119 ASN A CA 1
ATOM 659 C C . ASN A 1 119 ? -16.321 -3.128 56.828 1.00 75.25 119 ASN A C 1
ATOM 660 O O . ASN A 1 119 ? -15.535 -2.194 56.660 1.00 75.25 119 ASN A O 1
ATOM 665 N N . ASP A 1 120 ? -17.624 -2.945 57.020 1.00 92.20 120 ASP A N 1
ATOM 666 C CA . ASP A 1 120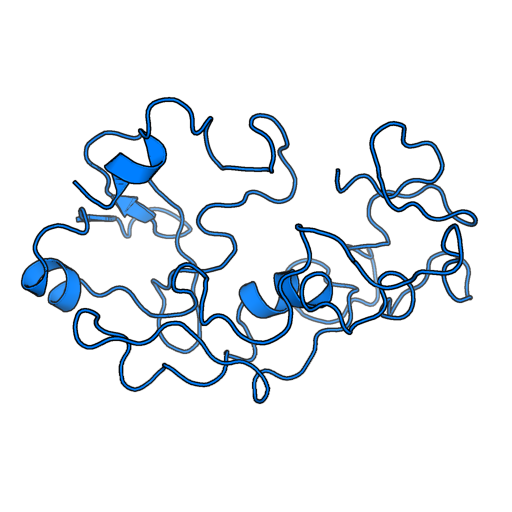 ? -18.216 -1.619 57.016 1.00 92.20 120 ASP A CA 1
ATOM 667 C C . ASP A 1 120 ? -17.805 -0.833 58.262 1.00 92.20 120 ASP A C 1
ATOM 668 O O . ASP A 1 120 ? -17.474 -1.415 59.298 1.00 92.20 120 ASP A O 1
ATOM 673 N N . PRO A 1 121 ? -17.798 0.503 58.178 1.00 93.39 121 PRO A N 1
ATOM 674 C CA . PRO A 1 121 ? -17.226 1.300 59.275 1.00 93.39 121 PRO A CA 1
ATOM 675 C C . PRO A 1 121 ? -18.144 1.497 60.469 1.00 93.39 121 PRO A C 1
ATOM 676 O O . PRO A 1 121 ? -17.646 1.839 61.551 1.00 93.39 121 PRO A O 1
ATOM 680 N N . ASN A 1 122 ? -19.457 1.307 60.324 1.00 99.06 122 ASN A N 1
ATOM 681 C CA . ASN A 1 122 ? -20.365 1.596 61.428 1.00 99.06 122 ASN A CA 1
ATOM 682 C C . ASN A 1 122 ? -21.444 0.530 61.575 1.00 99.06 122 ASN A C 1
ATOM 683 O O . ASN A 1 122 ? -22.543 0.820 62.062 1.00 99.06 122 ASN A O 1
ATOM 688 N N . GLY A 1 123 ? -21.156 -0.703 61.167 1.00 105.53 123 GLY A N 1
ATOM 689 C CA . GLY A 1 123 ? -22.095 -1.788 61.353 1.00 105.53 123 GLY A CA 1
ATOM 690 C C . GLY A 1 123 ? -23.272 -1.799 60.404 1.00 105.53 123 GLY A C 1
ATOM 691 O O . GLY A 1 123 ? -24.205 -2.584 60.614 1.00 105.53 123 GLY A O 1
ATOM 692 N N . ALA A 1 124 ? -23.266 -0.960 59.371 1.00 108.60 124 ALA A N 1
ATOM 693 C CA . ALA A 1 124 ? -24.379 -0.891 58.436 1.00 108.60 124 ALA A CA 1
ATOM 694 C C . ALA A 1 124 ? -23.851 -0.494 57.065 1.00 108.60 124 ALA A C 1
ATOM 695 O O . ALA A 1 124 ? -22.681 -0.139 56.904 1.00 108.60 124 ALA A O 1
ATOM 697 N N . ALA A 1 125 ? -24.735 -0.568 56.072 1.00 107.42 125 ALA A N 1
ATOM 698 C CA . ALA A 1 125 ? -24.364 -0.200 54.714 1.00 107.42 125 ALA A CA 1
ATOM 699 C C . ALA A 1 125 ? -23.999 1.277 54.644 1.00 107.42 125 ALA A C 1
ATOM 700 O O . ALA A 1 125 ? -24.637 2.124 55.275 1.00 107.42 125 ALA A O 1
ATOM 702 N N . ILE A 1 126 ? -22.958 1.582 53.870 1.00 101.34 126 ILE A N 1
ATOM 703 C CA . ILE A 1 126 ? -22.496 2.958 53.748 1.00 101.34 126 ILE A CA 1
ATOM 704 C C . ILE A 1 126 ? -23.500 3.757 52.929 1.00 101.34 126 ILE A C 1
ATOM 705 O O . ILE A 1 126 ? -23.885 3.357 51.822 1.00 101.34 126 ILE A O 1
ATOM 710 N N . ALA A 1 127 ? -23.931 4.892 53.472 1.00 106.67 127 ALA A N 1
ATOM 711 C CA . ALA A 1 127 ? -24.889 5.750 52.791 1.00 106.67 127 ALA A CA 1
ATOM 712 C C . ALA A 1 127 ? -24.200 6.520 51.671 1.00 106.67 127 ALA A C 1
ATOM 713 O O . ALA A 1 127 ? -23.118 7.083 51.867 1.00 106.67 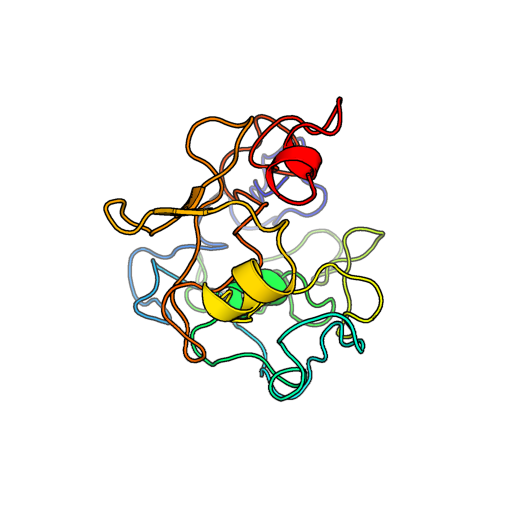127 ALA A O 1
ATOM 715 N N . MET A 1 128 ? -24.829 6.545 50.501 1.00 102.01 128 MET A N 1
ATOM 716 C CA . MET A 1 128 ? -24.293 7.224 49.332 1.00 102.01 128 MET A CA 1
ATOM 717 C C . MET A 1 128 ? -25.162 8.425 48.979 1.00 102.01 128 MET A C 1
ATOM 718 O O . MET A 1 128 ? -26.386 8.394 49.132 1.00 102.01 128 MET A O 1
ATOM 723 N N . VAL A 1 129 ? -24.513 9.490 48.504 1.00 101.20 129 VAL A N 1
ATOM 724 C CA . VAL A 1 129 ? -25.239 10.698 48.133 1.00 101.20 129 VAL A CA 1
ATOM 725 C C . VAL A 1 129 ? -26.054 10.440 46.872 1.00 101.20 129 VAL A C 1
ATOM 726 O O . VAL A 1 129 ? -25.576 9.825 45.908 1.00 101.20 129 VAL A O 1
ATOM 730 N N . GLY A 1 130 ? -27.311 10.881 46.887 1.00 99.44 130 GLY A N 1
ATOM 731 C CA . GLY A 1 130 ? -28.199 10.720 45.755 1.00 99.44 130 GLY A CA 1
ATOM 732 C C . GLY A 1 130 ? -28.714 9.319 45.520 1.00 99.44 130 GLY A C 1
ATOM 733 O O . GLY A 1 130 ? -29.648 9.150 44.726 1.00 99.44 130 GLY A O 1
ATOM 734 N N . GLY A 1 131 ? -28.147 8.308 46.174 1.00 93.49 131 GLY A N 1
ATOM 735 C CA . GLY A 1 131 ? -28.578 6.939 45.993 1.00 93.49 131 GLY A CA 1
ATOM 736 C C . GLY A 1 131 ? -27.981 6.224 44.801 1.00 93.49 131 GLY A C 1
ATOM 737 O O . GLY A 1 131 ? -28.291 5.044 44.592 1.00 93.49 131 GLY A O 1
ATOM 738 N N . ASN A 1 132 ? -27.138 6.890 44.014 1.00 91.68 132 ASN A N 1
ATOM 739 C CA . ASN A 1 132 ? -26.505 6.271 42.850 1.00 91.68 132 ASN A CA 1
ATOM 740 C C . ASN A 1 132 ? -25.219 5.599 43.311 1.00 91.68 132 ASN A C 1
ATOM 741 O O . ASN A 1 132 ? -24.147 6.206 43.340 1.00 91.68 132 ASN A O 1
ATOM 746 N N . ASP A 1 133 ? -25.327 4.322 43.676 1.00 88.68 133 ASP A N 1
ATOM 747 C CA . ASP A 1 133 ? -24.188 3.540 44.138 1.00 88.68 133 ASP A CA 1
ATOM 748 C C . ASP A 1 133 ? -23.377 2.940 42.995 1.00 88.68 133 ASP A C 1
ATOM 749 O O . ASP A 1 133 ? -22.566 2.038 43.232 1.00 88.68 133 ASP A O 1
ATOM 754 N N . LEU A 1 134 ? -23.577 3.413 41.767 1.00 83.29 134 LEU A N 1
ATOM 755 C CA . LEU A 1 134 ? -22.860 2.909 40.606 1.00 83.29 134 LEU A CA 1
ATOM 756 C C . LEU A 1 134 ? -22.203 4.069 39.875 1.00 83.29 134 LEU A C 1
ATOM 757 O O . LEU A 1 134 ? -22.798 5.140 39.728 1.00 83.29 134 LEU A O 1
ATOM 762 N N . ILE A 1 135 ? -20.968 3.849 39.420 1.00 81.00 135 ILE A N 1
ATOM 763 C CA . ILE A 1 135 ? -20.256 4.876 38.672 1.00 81.00 135 ILE A CA 1
ATOM 764 C C . ILE A 1 135 ? -20.906 5.063 37.308 1.00 81.00 135 ILE A C 1
ATOM 765 O O . ILE A 1 135 ? -21.343 4.099 36.664 1.00 81.00 135 ILE A O 1
ATOM 770 N N . THR A 1 136 ? -21.005 6.318 36.876 1.00 86.49 136 THR A N 1
ATOM 771 C CA . THR A 1 136 ? -21.603 6.676 35.598 1.00 86.49 136 THR A CA 1
ATOM 772 C C . THR A 1 136 ? -20.684 7.655 34.876 1.00 86.49 136 THR A C 1
ATOM 773 O O . THR A 1 136 ? -19.576 7.955 35.329 1.00 86.49 136 THR A O 1
ATOM 777 N N . GLY A 1 137 ? -21.154 8.153 33.736 1.00 82.80 137 GLY A N 1
ATOM 778 C CA . GLY A 1 137 ? -20.402 9.136 32.984 1.00 82.80 137 GLY A CA 1
ATOM 779 C C . GLY A 1 137 ? -19.332 8.512 32.104 1.00 82.80 137 GLY A C 1
ATOM 780 O O . GLY A 1 137 ? -19.329 7.311 31.815 1.00 82.80 137 GLY A O 1
ATOM 781 N N . GLU A 1 138 ? -18.404 9.368 31.669 1.00 77.65 138 GLU A N 1
ATOM 782 C CA . GLU A 1 138 ? -17.327 8.916 30.794 1.00 77.65 138 GLU A CA 1
ATOM 783 C C . GLU A 1 138 ? -16.398 7.948 31.516 1.00 77.65 138 GLU A C 1
ATOM 784 O O . GLU A 1 138 ? -15.862 7.017 30.903 1.00 77.65 138 GLU A O 1
ATOM 790 N N . ALA A 1 139 ? -16.193 8.152 32.820 1.00 68.57 139 ALA A N 1
ATOM 791 C CA . ALA A 1 139 ? -15.303 7.285 33.582 1.00 68.57 139 ALA A CA 1
ATOM 792 C C . ALA A 1 139 ? -15.791 5.844 33.628 1.00 68.57 139 ALA A C 1
ATOM 793 O O . ALA A 1 139 ? -14.990 4.939 33.884 1.00 68.57 139 ALA A O 1
ATOM 795 N N . ASN A 1 140 ? -17.081 5.610 33.394 1.00 70.17 140 ASN A N 1
ATOM 796 C CA . ASN A 1 140 ? -17.600 4.250 33.360 1.00 70.17 140 ASN A CA 1
ATOM 797 C C . ASN A 1 140 ? -16.956 3.472 32.220 1.00 70.17 140 ASN A C 1
ATOM 798 O O . ASN A 1 140 ? -16.822 3.978 31.102 1.00 70.17 140 ASN A O 1
ATOM 803 N N . LEU A 1 141 ? -16.553 2.235 32.509 1.00 58.83 141 LEU A N 1
ATOM 804 C CA . LEU A 1 141 ? -15.890 1.388 31.530 1.00 58.83 141 LEU A CA 1
ATOM 805 C C . LEU A 1 141 ? -16.749 0.229 31.046 1.00 58.83 141 LEU A C 1
ATOM 806 O O . LEU A 1 141 ? -16.450 -0.340 29.991 1.00 58.83 141 LEU A O 1
ATOM 811 N N . GLY A 1 142 ? -17.802 -0.133 31.777 1.00 67.31 142 GLY A N 1
ATOM 812 C CA . GLY A 1 142 ? -18.634 -1.241 31.352 1.00 67.31 142 GLY A CA 1
ATOM 813 C C . GLY A 1 142 ? -17.951 -2.582 31.567 1.00 67.31 142 GLY A C 1
ATOM 814 O O . GLY A 1 142 ? -17.088 -2.746 32.435 1.00 67.31 142 GLY A O 1
ATOM 815 N N . THR A 1 143 ? -18.357 -3.564 30.760 1.00 70.10 143 THR A N 1
ATOM 816 C CA . THR A 1 143 ? -17.809 -4.909 30.839 1.00 70.10 143 THR A CA 1
ATOM 817 C C . THR A 1 143 ? -17.049 -5.340 29.594 1.00 70.10 143 THR A C 1
ATOM 818 O O . THR A 1 143 ? -16.413 -6.399 29.619 1.00 70.10 143 THR A O 1
ATOM 822 N N . ASP A 1 144 ? -17.095 -4.567 28.514 1.00 66.43 144 ASP A N 1
ATOM 823 C CA . ASP A 1 144 ? -16.403 -4.898 27.277 1.00 66.43 144 ASP A CA 1
ATOM 824 C C . ASP A 1 144 ? -15.221 -3.959 27.089 1.00 66.43 144 ASP A C 1
ATOM 825 O O . ASP A 1 144 ? -15.376 -2.735 27.157 1.00 66.43 144 ASP A O 1
ATOM 830 N N . LEU A 1 145 ? -14.042 -4.536 26.850 1.00 56.59 145 LEU A N 1
ATOM 831 C CA . LEU A 1 145 ? -12.826 -3.770 26.610 1.00 56.59 145 LEU A CA 1
ATOM 832 C C . LEU A 1 145 ? -12.481 -3.685 25.129 1.00 56.59 145 LEU A C 1
ATOM 833 O O . LEU A 1 145 ? -11.301 -3.618 24.768 1.00 56.59 145 LEU A O 1
ATOM 838 N N . SER A 1 146 ? -13.494 -3.681 24.260 1.00 58.91 146 SER A N 1
ATOM 839 C CA . SER A 1 146 ? -13.248 -3.521 22.833 1.00 58.91 146 SER A CA 1
ATOM 840 C C . SER A 1 146 ? -12.674 -2.151 22.506 1.00 58.91 146 SER A C 1
ATOM 841 O O . SER A 1 146 ? -12.162 -1.953 21.399 1.00 58.91 146 SER A O 1
ATOM 844 N N . ASN A 1 147 ? -12.746 -1.209 23.439 1.00 56.91 147 ASN A N 1
ATOM 845 C CA . ASN A 1 147 ? -12.272 0.153 23.249 1.00 56.91 147 ASN A CA 1
ATOM 846 C C . ASN A 1 147 ? -11.312 0.548 24.361 1.00 56.91 147 ASN A C 1
ATOM 847 O O . ASN A 1 147 ? -11.398 1.646 24.920 1.00 56.91 147 ASN A O 1
ATOM 852 N N . ASP A 1 148 ? -10.376 -0.338 24.700 1.00 48.38 148 ASP A N 1
ATOM 853 C CA . ASP A 1 148 ? -9.462 -0.091 25.805 1.00 48.38 148 ASP A CA 1
ATOM 854 C C . ASP A 1 148 ? -8.094 -0.667 25.464 1.00 48.38 148 ASP A C 1
ATOM 855 O O . ASP A 1 148 ? -7.960 -1.548 24.612 1.00 48.38 148 ASP A O 1
ATOM 860 N N . HIS A 1 149 ? -7.070 -0.157 26.150 1.00 39.33 149 HIS A N 1
ATOM 861 C CA . HIS A 1 149 ? -5.700 -0.601 25.960 1.00 39.33 149 HIS A CA 1
ATOM 862 C C . HIS A 1 149 ? -5.521 -1.980 26.595 1.00 39.33 149 HIS A C 1
ATOM 863 O O . HIS A 1 149 ? -6.084 -2.258 27.656 1.00 39.33 149 HIS A O 1
ATOM 870 N N . PRO A 1 150 ? -4.753 -2.863 25.959 1.00 46.40 150 PRO A N 1
ATOM 871 C CA . PRO A 1 150 ? -4.682 -4.256 26.421 1.00 46.40 150 PRO A CA 1
ATOM 872 C C . PRO A 1 150 ? -4.162 -4.376 27.845 1.00 46.40 150 PRO A C 1
ATOM 873 O O . PRO A 1 150 ? -3.315 -3.605 28.298 1.00 46.40 150 PRO A O 1
ATOM 877 N N . VAL A 1 151 ? -4.695 -5.370 28.558 1.00 47.40 151 VAL A N 1
ATOM 878 C CA . VAL A 1 151 ? -4.346 -5.618 29.951 1.00 47.40 151 VAL A CA 1
ATOM 879 C C . VAL A 1 151 ? -4.214 -7.117 30.188 1.00 47.40 151 VAL A C 1
ATOM 880 O O . VAL A 1 151 ? -4.712 -7.941 29.418 1.00 47.40 151 VAL A O 1
ATOM 884 N N . ASN A 1 152 ? -3.521 -7.456 31.274 1.00 56.19 152 ASN A N 1
ATOM 885 C CA . ASN A 1 152 ? -3.405 -8.821 31.794 1.00 56.19 152 ASN A CA 1
ATOM 886 C C . ASN A 1 152 ? -2.919 -9.794 30.715 1.00 56.19 152 ASN A C 1
ATOM 887 O O . ASN A 1 152 ? -3.616 -10.719 30.298 1.00 56.19 152 ASN A O 1
ATOM 892 N N . PHE A 1 153 ? -1.690 -9.549 30.270 1.00 50.99 153 PHE A N 1
ATOM 893 C CA . PHE A 1 153 ? -0.997 -10.470 29.382 1.00 50.99 153 PHE A CA 1
ATOM 894 C C . PHE A 1 153 ? 0.496 -10.361 29.645 1.00 50.99 153 PHE A C 1
ATOM 895 O O . PHE A 1 153 ? 1.012 -9.276 29.928 1.00 50.99 153 PHE A O 1
ATOM 903 N N . GLU A 1 154 ? 1.187 -11.494 29.549 1.00 61.18 154 GLU A N 1
ATOM 904 C CA . GLU A 1 154 ? 2.615 -11.541 29.844 1.00 61.18 154 GLU A CA 1
ATOM 905 C C . GLU A 1 154 ? 3.395 -11.006 28.650 1.00 61.18 154 GLU A C 1
ATOM 906 O O . GLU A 1 154 ? 3.407 -11.621 27.579 1.00 61.18 154 GLU A O 1
ATOM 912 N N . VAL A 1 155 ? 4.050 -9.860 28.832 1.00 63.39 155 VAL A N 1
ATOM 913 C CA . VAL A 1 155 ? 4.998 -9.386 27.834 1.00 63.39 155 VAL A CA 1
ATOM 914 C C . VAL A 1 155 ? 6.252 -10.245 27.904 1.00 63.39 155 VAL A C 1
ATOM 915 O O . VAL A 1 155 ? 6.800 -10.492 28.987 1.00 63.39 155 VAL A O 1
ATOM 919 N N . THR A 1 156 ? 6.697 -10.735 26.751 1.00 68.80 156 THR A N 1
ATOM 920 C CA . THR A 1 156 ? 7.799 -11.679 26.732 1.00 68.80 156 THR A CA 1
ATOM 921 C C . THR A 1 156 ? 8.956 -11.137 25.904 1.00 68.80 156 THR A C 1
ATOM 922 O O . THR A 1 156 ? 8.739 -10.414 24.926 1.00 68.80 156 THR A O 1
ATOM 926 N N . PRO A 1 157 ? 10.197 -11.468 26.271 1.00 72.23 157 PRO A N 1
ATOM 927 C CA . PRO A 1 157 ? 11.3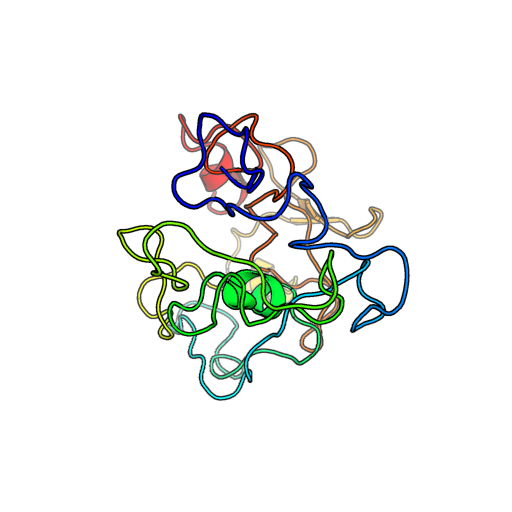36 -11.036 25.447 1.00 72.23 157 PRO A CA 1
ATOM 928 C C . PRO A 1 157 ? 11.270 -11.553 24.024 1.00 72.23 157 PRO A C 1
ATOM 929 O O . PRO A 1 157 ? 11.691 -10.849 23.099 1.00 72.23 157 PRO A O 1
ATOM 933 N N . ALA A 1 158 ? 10.750 -12.766 23.819 1.00 74.82 158 ALA A N 1
ATOM 934 C CA . ALA A 1 158 ? 10.547 -13.257 22.460 1.00 74.82 158 ALA A CA 1
ATOM 935 C C . ALA A 1 158 ? 9.541 -12.393 21.712 1.00 74.82 158 ALA A C 1
ATOM 936 O O . ALA A 1 158 ? 9.750 -12.052 20.542 1.00 74.82 158 ALA A O 1
ATOM 938 N N . GLY A 1 159 ? 8.444 -12.022 22.375 1.00 68.22 159 GLY A N 1
ATOM 939 C CA . GLY A 1 159 ? 7.477 -11.138 21.747 1.00 68.22 159 GLY A CA 1
ATOM 940 C C . GLY A 1 159 ? 8.047 -9.764 21.454 1.00 68.22 159 GLY A C 1
ATOM 941 O O . GLY A 1 159 ? 7.756 -9.168 20.413 1.00 68.22 159 GLY A O 1
ATOM 942 N N . ILE A 1 160 ? 8.862 -9.239 22.372 1.00 67.49 160 ILE A N 1
ATOM 943 C CA . ILE A 1 160 ? 9.497 -7.943 22.151 1.00 67.49 160 ILE A CA 1
ATOM 944 C C . ILE A 1 160 ? 10.431 -8.011 20.950 1.00 67.49 160 ILE A C 1
ATOM 945 O O . ILE A 1 160 ? 10.454 -7.108 20.106 1.00 67.49 160 ILE A O 1
ATOM 950 N N . ALA A 1 161 ? 11.214 -9.088 20.855 1.00 69.86 161 ALA A N 1
ATOM 951 C CA . ALA A 1 161 ? 12.102 -9.257 19.710 1.00 69.86 161 ALA A CA 1
ATOM 952 C C . ALA A 1 161 ? 11.312 -9.380 18.414 1.00 69.86 161 ALA A C 1
ATOM 953 O O . ALA A 1 161 ? 11.718 -8.840 17.378 1.00 69.86 161 ALA A O 1
ATOM 955 N N . ALA A 1 162 ? 10.182 -10.089 18.450 1.00 67.43 162 ALA A N 1
ATOM 956 C CA . ALA A 1 162 ? 9.348 -10.216 17.260 1.00 67.43 162 ALA A CA 1
ATOM 957 C C . ALA A 1 162 ? 8.805 -8.861 16.823 1.00 67.43 162 ALA A C 1
ATOM 958 O O . ALA A 1 162 ? 8.843 -8.519 15.635 1.00 67.43 162 ALA A O 1
ATOM 960 N N . ASP A 1 163 ? 8.291 -8.075 17.771 1.00 67.83 163 ASP A N 1
ATOM 961 C CA . ASP A 1 163 ? 7.817 -6.735 17.438 1.00 67.83 163 ASP A CA 1
ATOM 962 C C . ASP A 1 163 ? 8.976 -5.770 17.216 1.00 67.83 163 ASP A C 1
ATOM 963 O O . ASP A 1 163 ? 8.937 -4.953 16.290 1.00 67.83 163 ASP A O 1
ATOM 968 N N . GLY A 1 164 ? 10.008 -5.847 18.053 1.00 68.40 164 GLY A N 1
ATOM 969 C CA . GLY A 1 164 ? 11.180 -5.010 17.896 1.00 68.40 164 GLY A CA 1
ATOM 970 C C . GLY A 1 164 ? 11.037 -3.585 18.378 1.00 68.40 164 GLY A C 1
ATOM 971 O O . GLY A 1 164 ? 11.893 -2.754 18.054 1.00 68.40 164 GLY A O 1
ATOM 972 N N . ASN A 1 165 ? 9.987 -3.269 19.142 1.00 70.08 165 ASN A N 1
ATOM 973 C CA . ASN A 1 165 ? 9.780 -1.898 19.593 1.00 70.08 165 ASN A CA 1
ATOM 974 C C . ASN A 1 165 ? 9.354 -1.792 21.053 1.00 70.08 165 ASN A C 1
ATOM 975 O O . ASN A 1 165 ? 9.133 -0.672 21.532 1.00 70.08 165 ASN A O 1
ATOM 980 N N . LEU A 1 166 ? 9.233 -2.899 21.778 1.00 67.28 166 LEU A N 1
ATOM 981 C CA . LEU A 1 166 ? 8.723 -2.867 23.150 1.00 67.28 166 LEU A CA 1
ATOM 982 C C . LEU A 1 166 ? 9.866 -2.723 24.156 1.00 67.28 166 LEU A C 1
ATOM 983 O O . LEU A 1 166 ? 9.968 -3.467 25.133 1.00 67.28 166 LEU A O 1
ATOM 988 N N . GLY A 1 167 ? 10.721 -1.734 23.907 1.00 70.45 167 GLY A N 1
ATOM 989 C CA . GLY A 1 167 ? 11.753 -1.370 24.868 1.00 70.45 167 GLY A CA 1
ATOM 990 C C . GLY A 1 167 ? 12.664 -2.524 25.236 1.00 70.45 167 GLY A C 1
ATOM 991 O O . GLY A 1 167 ? 13.165 -3.255 24.373 1.00 70.45 167 GLY A O 1
ATOM 992 N N . ALA A 1 168 ? 12.881 -2.693 26.539 1.00 67.43 168 ALA A N 1
ATOM 993 C CA . ALA A 1 168 ? 13.729 -3.751 27.070 1.00 67.43 168 ALA A CA 1
ATOM 994 C C . ALA A 1 168 ? 13.206 -4.132 28.449 1.00 67.43 168 ALA A C 1
ATOM 995 O O . ALA A 1 168 ? 12.246 -3.544 28.953 1.00 67.43 168 ALA A O 1
ATOM 997 N N . LEU A 1 169 ? 13.849 -5.120 29.067 1.00 74.69 169 LEU A N 1
ATOM 998 C CA . LEU A 1 169 ? 13.392 -5.674 30.333 1.00 74.69 169 LEU A CA 1
ATOM 999 C C . LEU A 1 169 ? 14.469 -5.534 31.400 1.00 74.69 169 LEU A C 1
ATOM 1000 O O . LEU A 1 169 ? 15.661 -5.700 31.120 1.00 74.69 169 LEU A O 1
ATOM 1005 N N . ASP A 1 170 ? 14.040 -5.226 32.622 1.00 73.10 170 ASP A N 1
ATOM 1006 C CA . ASP A 1 170 ? 14.908 -5.184 33.793 1.00 73.10 170 ASP A CA 1
ATOM 1007 C C . ASP A 1 170 ? 14.303 -6.086 34.858 1.00 73.10 170 ASP A C 1
ATOM 1008 O O . ASP A 1 170 ? 13.139 -5.911 35.234 1.00 73.10 170 ASP A O 1
ATOM 1013 N N . THR A 1 171 ? 15.088 -7.049 35.339 1.00 80.66 171 THR A N 1
ATOM 1014 C CA . THR A 1 171 ? 14.612 -8.008 36.327 1.00 80.66 171 THR A CA 1
ATOM 1015 C C . THR A 1 171 ? 15.167 -7.767 37.725 1.00 80.66 171 THR A C 1
ATOM 1016 O O . THR A 1 171 ? 14.683 -8.386 38.678 1.00 80.66 171 THR A O 1
ATOM 1020 N N . GLY A 1 172 ? 16.161 -6.891 37.875 1.00 81.93 172 GLY A N 1
ATOM 1021 C CA . GLY A 1 172 ? 16.760 -6.658 39.176 1.00 81.93 172 GLY A CA 1
ATOM 1022 C C . GLY A 1 172 ? 15.956 -5.787 40.116 1.00 81.93 172 GLY A C 1
ATOM 1023 O O . GLY A 1 172 ? 16.310 -5.684 41.294 1.00 81.93 172 GLY A O 1
ATOM 1024 N N . THR A 1 173 ? 14.889 -5.163 39.631 1.00 82.97 173 THR A N 1
ATOM 1025 C CA . THR A 1 173 ? 14.060 -4.280 40.436 1.00 82.97 173 THR A CA 1
ATOM 1026 C C . THR A 1 173 ? 12.798 -4.998 40.902 1.00 82.97 173 THR A C 1
ATOM 1027 O O . THR A 1 173 ? 12.324 -5.948 40.274 1.00 82.97 173 THR A O 1
ATOM 1031 N N . ASN A 1 174 ? 12.264 -4.533 42.024 1.00 85.72 174 ASN A N 1
ATOM 1032 C CA . ASN A 1 174 ? 11.044 -5.093 42.605 1.00 85.72 174 ASN A CA 1
ATOM 1033 C C . ASN A 1 174 ? 9.971 -4.019 42.686 1.00 85.72 174 ASN A C 1
ATOM 1034 O O . ASN A 1 174 ? 10.123 -3.054 43.459 1.00 85.72 174 ASN A O 1
ATOM 1039 N N . PRO A 1 175 ? 8.873 -4.123 41.921 1.00 79.03 175 PRO A N 1
ATOM 1040 C CA . PRO A 1 175 ? 8.629 -5.177 40.929 1.00 79.03 175 PRO A CA 1
ATOM 1041 C C . PRO A 1 175 ? 9.455 -4.979 39.662 1.00 79.03 175 PRO A C 1
ATOM 1042 O O . PRO A 1 175 ? 9.914 -3.864 39.412 1.00 79.03 175 PRO A O 1
ATOM 1046 N N . PRO A 1 176 ? 9.657 -6.047 38.889 1.00 74.94 176 PRO A N 1
ATOM 1047 C CA . PRO A 1 176 ? 10.386 -5.909 37.623 1.00 74.94 176 PRO A CA 1
ATOM 1048 C C . PRO A 1 176 ? 9.706 -4.910 36.701 1.00 74.94 176 PRO A C 1
ATOM 1049 O O . PRO A 1 176 ? 8.478 -4.850 36.613 1.00 74.94 176 PRO A O 1
ATOM 1053 N N . THR A 1 177 ? 10.520 -4.119 36.009 1.00 67.45 177 THR A N 1
ATOM 1054 C CA . THR A 1 177 ? 10.031 -3.082 35.116 1.00 67.45 177 THR A CA 1
ATOM 1055 C C . THR A 1 177 ? 10.474 -3.371 33.689 1.00 67.45 177 THR A C 1
ATOM 1056 O O . THR A 1 177 ? 11.408 -4.141 33.447 1.00 67.45 177 THR A O 1
ATOM 1060 N N . MET A 1 178 ? 9.782 -2.745 32.741 1.00 62.29 178 MET A N 1
ATOM 1061 C CA . MET A 1 178 ? 10.119 -2.848 31.326 1.00 62.29 178 MET A CA 1
ATOM 1062 C C . MET A 1 178 ? 10.859 -1.575 30.930 1.00 62.29 178 MET A C 1
ATOM 1063 O O . MET A 1 178 ? 10.310 -0.472 31.028 1.00 62.29 178 MET A O 1
ATOM 1068 N N . LYS A 1 179 ? 12.105 -1.734 30.491 1.00 71.89 179 LYS A N 1
ATOM 1069 C CA . LYS A 1 179 ? 12.990 -0.597 30.279 1.00 71.89 179 LYS A CA 1
ATOM 1070 C C . LYS A 1 179 ? 12.506 0.275 29.126 1.00 71.89 179 LYS A C 1
ATOM 1071 O O . LYS A 1 179 ? 12.027 -0.223 28.104 1.00 71.89 179 LYS A O 1
ATOM 1077 N N . THR A 1 180 ? 12.636 1.589 29.302 1.00 71.27 180 THR A N 1
ATOM 1078 C CA . THR A 1 180 ? 12.267 2.565 28.289 1.00 71.27 180 THR A CA 1
ATOM 1079 C C . THR A 1 180 ? 13.472 3.437 27.969 1.00 71.27 180 THR A C 1
ATOM 1080 O O . THR A 1 180 ? 14.303 3.717 28.837 1.00 71.27 180 THR A O 1
ATOM 1084 N N . GLY A 1 181 ? 13.558 3.864 26.713 1.00 72.68 181 GLY A N 1
ATOM 1085 C CA . GLY A 1 181 ? 14.674 4.669 26.265 1.00 72.68 181 GLY A CA 1
ATOM 1086 C C . GLY A 1 181 ? 14.571 6.153 26.528 1.00 72.68 181 GLY A C 1
ATOM 1087 O O . GLY A 1 181 ? 15.507 6.890 26.208 1.00 72.68 181 GLY A O 1
ATOM 1088 N N . ASP A 1 182 ? 13.462 6.622 27.100 1.00 72.41 182 ASP A N 1
ATOM 1089 C CA . ASP A 1 182 ? 13.282 8.051 27.329 1.00 72.41 182 ASP A CA 1
ATOM 1090 C C . ASP A 1 182 ? 12.722 8.415 28.696 1.00 72.41 182 ASP A C 1
ATOM 1091 O O . ASP A 1 182 ? 12.735 9.601 29.037 1.00 72.41 182 ASP A O 1
ATOM 1096 N N . VAL A 1 183 ? 12.236 7.462 29.487 1.00 71.62 183 VAL A N 1
ATOM 1097 C CA . VAL A 1 183 ? 11.594 7.749 30.763 1.00 71.62 183 VAL A CA 1
ATOM 1098 C C . VAL A 1 183 ? 12.371 7.061 31.875 1.00 71.62 183 VAL A C 1
ATOM 1099 O O . VAL A 1 183 ? 12.694 5.871 31.778 1.00 71.62 183 VAL A O 1
ATOM 1103 N N . THR A 1 184 ? 12.673 7.815 32.928 1.00 70.32 184 THR A 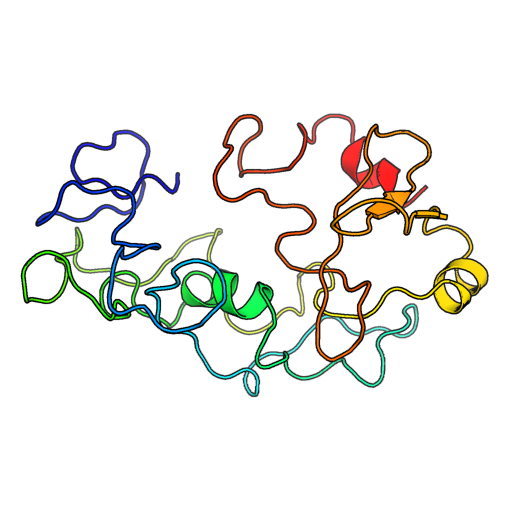N 1
ATOM 1104 C CA . THR A 1 184 ? 13.373 7.259 34.076 1.00 70.32 184 THR A CA 1
ATOM 1105 C C . THR A 1 184 ? 12.475 6.280 34.825 1.00 70.32 184 THR A C 1
ATOM 1106 O O . THR A 1 184 ? 11.268 6.499 34.963 1.00 70.32 184 THR A O 1
ATOM 1110 N N . ASN A 1 185 ? 13.075 5.184 35.291 1.00 65.17 185 ASN A N 1
ATOM 1111 C CA . ASN A 1 185 ? 12.467 4.130 36.100 1.00 65.17 185 ASN A CA 1
ATOM 1112 C C . ASN A 1 185 ? 11.468 3.275 35.329 1.00 65.17 185 ASN A C 1
ATOM 1113 O O . ASN A 1 185 ? 10.975 2.285 35.882 1.00 65.17 185 ASN A O 1
ATOM 1118 N N . GLY A 1 186 ? 11.157 3.611 34.079 1.00 64.19 186 GLY A N 1
ATOM 1119 C CA . GLY A 1 186 ? 10.279 2.776 33.281 1.00 64.19 186 GLY A CA 1
ATOM 1120 C C . GLY A 1 186 ? 8.873 2.646 33.857 1.00 64.19 186 GLY A C 1
ATOM 1121 O O . GLY A 1 186 ? 8.408 3.444 34.668 1.00 64.19 186 GLY A O 1
ATOM 1122 N N . LEU A 1 187 ? 8.196 1.591 33.400 1.00 59.66 187 LEU A N 1
ATOM 1123 C CA . LEU A 1 187 ? 6.869 1.253 33.898 1.00 59.66 187 LEU A CA 1
ATOM 1124 C C . LEU A 1 187 ? 6.952 0.022 34.778 1.00 59.66 187 LEU A C 1
ATOM 1125 O O . LEU A 1 187 ? 7.590 -0.965 34.386 1.00 59.66 187 LEU A O 1
ATOM 1130 N N . PRO A 1 188 ? 6.346 0.026 35.961 1.00 56.62 188 PRO A N 1
ATOM 1131 C CA . PRO A 1 188 ? 6.299 -1.202 36.758 1.00 56.62 188 PRO A CA 1
ATOM 1132 C C . PRO A 1 188 ? 5.419 -2.249 36.097 1.00 56.62 188 PRO A C 1
ATOM 1133 O O . PRO A 1 188 ? 4.438 -1.934 35.419 1.00 56.62 188 PRO A O 1
ATOM 1137 N N . LEU A 1 189 ? 5.786 -3.510 36.298 1.00 58.86 189 LEU A N 1
ATOM 1138 C CA . LEU A 1 189 ? 5.010 -4.645 35.820 1.00 58.86 189 LEU A CA 1
ATOM 1139 C C . LEU A 1 189 ? 4.544 -5.450 37.025 1.00 58.86 189 LEU A C 1
ATOM 1140 O O . LEU A 1 189 ? 5.030 -5.270 38.144 1.00 58.86 189 LEU A O 1
ATOM 1145 N N . PHE A 1 190 ? 3.594 -6.353 36.796 1.00 54.99 190 PHE A N 1
ATOM 1146 C CA . PHE A 1 190 ? 2.981 -7.091 37.887 1.00 54.99 190 PHE A CA 1
ATOM 1147 C C . PHE A 1 190 ? 2.979 -8.578 37.573 1.00 54.99 190 PHE A C 1
ATOM 1148 O O . PHE A 1 190 ? 2.988 -8.985 36.408 1.00 54.99 190 PHE A O 1
ATOM 1156 N N . LYS A 1 191 ? 2.969 -9.384 38.631 1.00 58.29 191 LYS A N 1
ATOM 1157 C CA . LYS A 1 191 ? 2.949 -10.833 38.509 1.00 58.29 191 LYS A CA 1
ATOM 1158 C C . LYS A 1 191 ? 1.510 -11.329 38.486 1.00 58.29 191 LYS A C 1
ATOM 1159 O O . LYS A 1 191 ? 0.661 -10.846 39.240 1.00 58.29 191 LYS A O 1
ATOM 1165 N N . SER A 1 192 ? 1.242 -12.299 37.615 1.00 60.21 192 SER A N 1
ATOM 1166 C CA . SER A 1 192 ? -0.094 -12.860 37.476 1.00 60.21 192 SER A CA 1
ATOM 1167 C C . SER A 1 192 ? 0.028 -14.326 37.083 1.00 60.21 192 SER A C 1
ATOM 1168 O O . SER A 1 192 ? 1.128 -14.880 37.003 1.00 60.21 192 SER A O 1
ATOM 1171 N N . ALA A 1 193 ? -1.124 -14.954 36.841 1.00 64.05 193 ALA A N 1
ATOM 1172 C CA . ALA A 1 193 ? -1.133 -16.360 36.450 1.00 64.05 193 ALA A CA 1
ATOM 1173 C C . ALA A 1 193 ? -0.468 -16.565 35.095 1.00 64.05 193 ALA A C 1
ATOM 1174 O O . ALA A 1 193 ? 0.253 -17.550 34.896 1.00 64.05 193 ALA A O 1
ATOM 1176 N N . ARG A 1 194 ? -0.701 -15.652 34.148 1.00 63.55 194 ARG A N 1
ATOM 1177 C CA . ARG A 1 194 ? -0.072 -15.779 32.839 1.00 63.55 194 ARG A CA 1
ATOM 1178 C C . ARG A 1 194 ? 1.443 -15.646 32.903 1.00 63.55 194 ARG A C 1
ATOM 1179 O O . ARG A 1 194 ? 2.132 -16.162 32.017 1.00 63.55 194 ARG A O 1
ATOM 1187 N N . GLY A 1 195 ? 1.976 -14.981 33.917 1.00 60.77 195 GLY A N 1
ATOM 1188 C CA . GLY A 1 195 ? 3.413 -14.840 34.040 1.00 60.77 195 GLY A CA 1
ATOM 1189 C C . GLY A 1 195 ? 3.780 -13.806 35.076 1.00 60.77 195 GLY A C 1
ATOM 1190 O O . GLY A 1 195 ? 2.933 -13.095 35.618 1.00 60.77 195 GLY A O 1
ATOM 1191 N N . ALA A 1 196 ? 5.085 -13.733 35.346 1.00 62.25 196 ALA A N 1
ATOM 1192 C CA . ALA A 1 196 ? 5.613 -12.821 36.352 1.00 62.25 196 ALA A CA 1
ATOM 1193 C C . ALA A 1 196 ? 5.840 -11.411 35.826 1.00 62.25 196 ALA A C 1
ATOM 1194 O O . ALA A 1 196 ? 6.006 -10.489 36.632 1.00 62.25 196 ALA A O 1
ATOM 1196 N N . THR A 1 197 ? 5.852 -11.218 34.510 1.00 61.00 197 THR A N 1
ATOM 1197 C CA . THR A 1 197 ? 6.008 -9.901 33.895 1.00 61.00 197 THR A CA 1
ATOM 1198 C C . THR A 1 197 ? 4.763 -9.659 33.049 1.00 61.00 197 THR A C 1
ATOM 1199 O O . THR A 1 197 ? 4.745 -9.949 31.851 1.00 61.00 197 THR A O 1
ATOM 1203 N N . THR A 1 198 ? 3.723 -9.122 33.680 1.00 53.41 198 THR A N 1
ATOM 1204 C CA . THR A 1 198 ? 2.419 -8.970 33.053 1.00 53.41 198 THR A CA 1
ATOM 1205 C C . THR A 1 198 ? 1.965 -7.524 33.160 1.00 53.41 198 THR A C 1
ATOM 1206 O O . THR A 1 198 ? 2.009 -6.936 34.245 1.00 53.41 198 THR A O 1
ATOM 1210 N N . LEU A 1 199 ? 1.535 -6.956 32.037 1.00 45.03 199 LEU A N 1
ATOM 1211 C CA . LEU A 1 199 ? 0.931 -5.635 32.056 1.00 45.03 199 LEU A CA 1
ATOM 1212 C C . LEU A 1 199 ? -0.412 -5.690 32.777 1.00 45.03 199 LEU A C 1
ATOM 1213 O O . LEU A 1 199 ? -1.095 -6.717 32.800 1.00 45.03 199 LEU A O 1
ATOM 1218 N N . GLU A 1 200 ? -0.791 -4.566 33.375 1.00 45.74 200 GLU A N 1
ATOM 1219 C CA . GLU A 1 200 ? -1.961 -4.562 34.238 1.00 45.74 200 GLU A CA 1
ATOM 1220 C C . GLU A 1 200 ? -2.544 -3.159 34.291 1.00 45.74 200 GLU A C 1
ATOM 1221 O O . GLU A 1 200 ? -1.924 -2.188 33.851 1.00 45.74 200 GLU A O 1
ATOM 1227 N N . CYS A 1 201 ? -3.762 -3.079 34.830 1.00 44.13 201 CYS A N 1
ATOM 1228 C CA . CYS A 1 201 ? -4.451 -1.806 34.989 1.00 44.13 201 CYS A CA 1
ATOM 1229 C C . CYS A 1 201 ? -3.610 -0.794 35.755 1.00 44.13 201 CYS A C 1
ATOM 1230 O O . CYS A 1 201 ? -3.681 0.408 35.480 1.00 44.13 201 CYS A O 1
ATOM 1233 N N . GLY A 1 202 ? -2.813 -1.255 36.716 1.00 46.03 202 GLY A N 1
ATOM 1234 C CA . GLY A 1 202 ? -1.978 -0.356 37.490 1.00 46.03 202 GLY A CA 1
ATOM 1235 C C . GLY A 1 202 ? -0.666 0.017 36.833 1.00 46.03 202 GLY A C 1
ATOM 1236 O O . GLY A 1 202 ? 0.108 0.771 37.432 1.00 46.03 202 GLY A O 1
ATOM 1237 N N . SER A 1 203 ? -0.393 -0.493 35.629 1.00 47.51 203 SER A N 1
ATOM 1238 C CA . SER A 1 203 ? 0.876 -0.190 34.973 1.00 47.51 203 SER A CA 1
ATOM 1239 C C . SER A 1 203 ? 1.008 1.299 34.684 1.00 47.51 203 SER A C 1
ATOM 1240 O O . SER A 1 203 ? 2.069 1.891 34.911 1.00 47.51 203 SER A O 1
ATOM 1243 N N . CYS A 1 204 ? -0.059 1.922 34.187 1.00 48.04 204 CYS A N 1
ATOM 1244 C CA . CYS A 1 204 ? -0.066 3.352 33.922 1.00 48.04 204 CYS A CA 1
ATOM 1245 C C . CYS A 1 204 ? -0.655 4.180 35.050 1.00 48.04 204 CYS A C 1
ATOM 1246 O O . CYS A 1 204 ? -0.200 5.306 35.271 1.00 48.04 204 CYS A O 1
ATOM 1249 N N . HIS A 1 205 ? -1.650 3.659 35.758 1.00 48.06 205 HIS A N 1
ATOM 1250 C CA . HIS A 1 205 ? -2.402 4.436 36.729 1.00 48.06 205 HIS A CA 1
ATOM 1251 C C . HIS A 1 205 ? -1.853 4.187 38.127 1.00 48.06 205 HIS A C 1
ATOM 1252 O O . HIS A 1 205 ? -1.691 3.034 38.540 1.00 48.06 205 HIS A O 1
ATOM 1259 N N . LYS A 1 206 ? -1.566 5.264 38.852 1.00 59.96 206 LYS A N 1
ATOM 1260 C CA . LYS A 1 206 ? -1.162 5.185 40.250 1.00 59.96 206 LYS A CA 1
ATOM 1261 C C . LYS A 1 206 ? -2.327 5.652 41.114 1.00 59.96 206 LYS A C 1
ATOM 1262 O O . LYS A 1 206 ? -2.711 6.824 41.059 1.00 59.96 206 LYS A O 1
ATOM 1268 N N . VAL A 1 207 ? -2.870 4.740 41.923 1.00 54.85 207 VAL A N 1
ATOM 1269 C CA . VAL A 1 207 ? -4.161 4.978 42.562 1.00 54.85 207 VAL A CA 1
ATOM 1270 C C . VAL A 1 207 ? -4.083 6.123 43.568 1.00 54.85 207 VAL A C 1
ATOM 1271 O O . VAL A 1 207 ? -5.013 6.930 43.677 1.00 54.85 207 VAL A O 1
ATOM 1275 N N . HIS A 1 208 ? -2.982 6.220 44.316 1.00 64.62 208 HIS A N 1
ATOM 1276 C CA . HIS A 1 208 ? -2.940 7.159 45.432 1.00 64.62 208 HIS A CA 1
ATOM 1277 C C . HIS A 1 208 ? -2.451 8.548 45.036 1.00 64.62 208 HIS A C 1
ATOM 1278 O O . HIS A 1 208 ? -2.903 9.540 45.618 1.00 64.62 208 HIS A O 1
ATOM 1285 N N . ASP A 1 209 ? -1.549 8.652 44.063 1.00 68.02 209 ASP A N 1
ATOM 1286 C CA . ASP A 1 209 ? -0.877 9.910 43.746 1.00 68.02 209 ASP A CA 1
ATOM 1287 C C . ASP A 1 209 ? -1.621 10.610 42.615 1.00 68.02 209 ASP A C 1
ATOM 1288 O O . ASP A 1 209 ? -1.626 10.130 41.476 1.00 68.02 209 ASP A O 1
ATOM 1293 N N . ASN A 1 210 ? -2.229 11.755 42.928 1.00 66.94 210 ASN A N 1
ATOM 1294 C CA . ASN A 1 210 ? -2.923 12.580 41.946 1.00 66.94 210 ASN A CA 1
ATOM 1295 C C . ASN A 1 210 ? -2.071 13.753 41.475 1.00 66.94 210 ASN A C 1
ATOM 1296 O O . ASN A 1 210 ? -2.607 14.818 41.149 1.00 66.94 210 ASN A O 1
ATOM 1301 N N . THR A 1 211 ? -0.748 13.581 41.443 1.00 71.09 211 THR A N 1
ATOM 1302 C CA . THR A 1 211 ? 0.125 14.651 40.972 1.00 71.09 211 THR A CA 1
ATOM 1303 C C . THR A 1 211 ? -0.174 14.999 39.520 1.00 71.09 211 THR A C 1
ATOM 1304 O O . THR A 1 211 ? -0.209 16.178 39.148 1.00 71.09 211 THR A O 1
ATOM 1308 N N . ASP A 1 212 ? -0.401 13.987 38.689 1.00 70.52 212 ASP A N 1
ATOM 1309 C CA . ASP A 1 212 ? -0.766 14.166 37.288 1.00 70.52 212 ASP A CA 1
ATOM 1310 C C . ASP A 1 212 ? -2.097 13.451 37.075 1.00 70.52 212 ASP A C 1
ATOM 1311 O O . ASP A 1 212 ? -2.130 12.261 36.749 1.00 70.52 212 ASP A O 1
ATOM 1316 N N . ALA A 1 213 ? -3.193 14.182 37.269 1.00 69.71 213 ALA A N 1
ATOM 1317 C CA . ALA A 1 213 ? -4.514 13.607 37.078 1.00 69.71 213 ALA A CA 1
ATOM 1318 C C . ALA A 1 213 ? -4.685 13.185 35.620 1.00 69.71 213 ALA A C 1
ATOM 1319 O O . ALA A 1 213 ? -4.103 13.798 34.718 1.00 69.71 213 ALA A O 1
ATOM 1321 N N . PRO A 1 214 ? -5.472 12.134 35.350 1.00 67.34 214 PRO A N 1
ATOM 1322 C CA . PRO A 1 214 ? -6.313 11.280 36.199 1.00 67.34 214 PRO A CA 1
ATOM 1323 C C . PRO A 1 214 ? -5.561 10.153 36.914 1.00 67.34 214 PRO A C 1
ATOM 1324 O O . PRO A 1 214 ? -5.937 8.997 36.727 1.00 67.34 214 PRO A O 1
ATOM 1328 N N . PHE A 1 215 ? -4.500 10.488 37.654 1.00 60.85 215 PHE A N 1
ATOM 1329 C CA . PHE A 1 215 ? -3.647 9.530 38.357 1.00 60.85 215 PHE A CA 1
ATOM 1330 C C . PHE A 1 215 ? -2.747 8.763 37.398 1.00 60.85 215 PHE A C 1
ATOM 1331 O O . PHE A 1 215 ? -2.568 7.550 37.539 1.00 60.85 215 PHE A O 1
ATOM 1339 N N . LEU A 1 216 ? -2.173 9.465 36.428 1.00 63.19 216 LEU A N 1
ATOM 1340 C CA . LEU A 1 216 ? -1.164 8.877 35.563 1.00 63.19 216 LEU A CA 1
ATOM 1341 C C . LEU A 1 216 ? 0.196 8.925 36.250 1.00 63.19 216 LEU A C 1
ATOM 1342 O O . LEU A 1 216 ? 0.448 9.771 37.113 1.00 63.19 216 LEU A O 1
ATOM 1347 N N . ARG A 1 217 ? 1.078 8.000 35.864 1.00 65.19 217 ARG A N 1
ATOM 1348 C CA . ARG A 1 217 ? 2.396 7.941 36.488 1.00 65.19 217 ARG A CA 1
ATOM 1349 C C . ARG A 1 217 ? 3.264 9.140 36.134 1.00 65.19 217 ARG A C 1
ATOM 1350 O O . ARG A 1 217 ? 4.241 9.413 36.841 1.00 65.19 217 ARG A O 1
ATOM 1358 N N . THR A 1 218 ? 2.938 9.854 35.061 1.00 68.89 218 THR A N 1
ATOM 1359 C CA . THR A 1 218 ? 3.627 11.087 34.713 1.00 68.89 218 THR A CA 1
ATOM 1360 C C . THR A 1 218 ? 2.660 11.955 33.925 1.00 68.89 218 THR A C 1
ATOM 1361 O O . THR A 1 218 ? 1.661 11.468 33.389 1.00 68.89 218 THR A O 1
ATOM 1365 N N . THR A 1 219 ? 2.956 13.251 33.875 1.00 75.26 219 THR A N 1
ATOM 1366 C CA . THR A 1 219 ? 2.105 14.159 33.121 1.00 75.26 219 THR A CA 1
ATOM 1367 C C . THR A 1 219 ? 2.154 13.810 31.637 1.00 75.26 219 THR A C 1
ATOM 1368 O O . THR A 1 219 ? 3.227 13.662 31.045 1.00 75.26 219 THR A O 1
ATOM 1372 N N . MET A 1 220 ? 0.970 13.654 31.044 1.00 79.75 220 MET A N 1
ATOM 1373 C CA . MET A 1 220 ? 0.839 13.057 29.723 1.00 79.75 220 MET A CA 1
ATOM 1374 C C . MET A 1 220 ? 1.126 14.030 28.586 1.00 79.75 220 MET A C 1
ATOM 1375 O O . MET A 1 220 ? 1.447 13.580 27.480 1.00 79.75 220 MET A O 1
ATOM 1380 N N . ALA A 1 221 ? 1.055 15.337 28.831 1.00 84.13 221 ALA A N 1
ATOM 1381 C CA . ALA A 1 221 ? 1.351 16.304 27.782 1.00 84.13 221 ALA A CA 1
ATOM 1382 C C . ALA A 1 221 ? 2.753 16.072 27.233 1.00 84.13 221 ALA A C 1
ATOM 1383 O O . ALA A 1 221 ? 3.709 15.887 27.993 1.00 84.13 221 ALA A O 1
ATOM 1385 N N . GLY A 1 222 ? 2.869 16.071 25.907 1.00 84.56 222 GLY A N 1
ATOM 1386 C CA . GLY A 1 222 ? 4.115 15.759 25.241 1.00 84.56 222 GLY A CA 1
ATOM 1387 C C . GLY A 1 222 ? 4.268 14.322 24.791 1.00 84.56 222 GLY A C 1
ATOM 1388 O O . GLY A 1 222 ? 5.276 14.001 24.147 1.00 84.56 222 GLY A O 1
ATOM 1389 N N . SER A 1 223 ? 3.311 13.447 25.110 1.00 75.55 223 SER A N 1
ATOM 1390 C CA . SER A 1 223 ? 3.316 12.040 24.704 1.00 75.55 223 SER A CA 1
ATOM 1391 C C . SER A 1 223 ? 4.535 11.282 25.212 1.00 75.55 223 SER A C 1
ATOM 1392 O O . SER A 1 223 ? 4.856 10.207 24.695 1.00 75.55 223 SER A O 1
ATOM 1395 N N . LYS A 1 224 ? 5.231 11.818 26.216 1.00 74.17 224 LYS A N 1
ATOM 1396 C CA . LYS A 1 224 ? 6.456 11.173 26.674 1.00 74.17 224 LYS A CA 1
ATOM 1397 C C . LYS A 1 224 ? 6.179 9.832 27.341 1.00 74.17 224 LYS A C 1
ATOM 1398 O O . LYS A 1 224 ? 7.006 8.918 27.248 1.00 74.17 224 LYS A O 1
ATOM 1404 N N . LEU A 1 225 ? 5.035 9.685 28.014 1.00 62.80 225 LEU A N 1
ATOM 1405 C CA . LEU A 1 225 ? 4.669 8.370 28.531 1.00 62.80 225 LEU A CA 1
ATOM 1406 C C . LEU A 1 225 ? 4.375 7.406 27.389 1.00 62.80 225 LEU A C 1
ATOM 1407 O O . LEU A 1 225 ? 4.812 6.251 27.407 1.00 62.80 225 LEU A O 1
ATOM 1412 N N . CYS A 1 226 ? 3.641 7.872 26.375 1.00 59.12 226 CYS A N 1
ATOM 1413 C CA . CYS A 1 22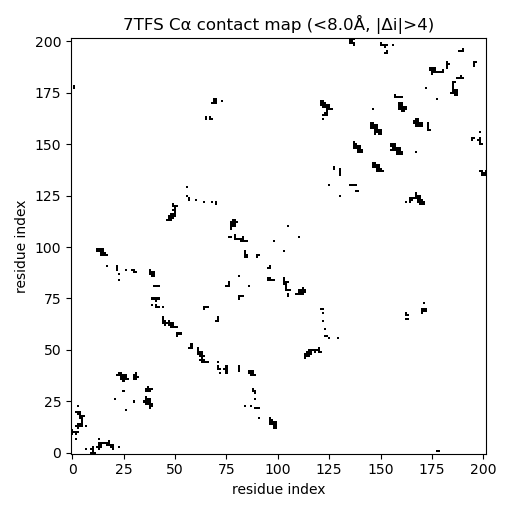6 ? 3.352 7.027 25.222 1.00 59.12 226 CYS A CA 1
ATOM 1414 C C . CYS A 1 226 ? 4.623 6.650 24.475 1.00 59.12 226 CYS A C 1
ATOM 1415 O O . CYS A 1 226 ? 4.767 5.504 24.032 1.00 59.12 226 CYS A O 1
ATOM 1418 N N . LEU A 1 227 ? 5.555 7.593 24.325 1.00 61.85 227 LEU A N 1
ATOM 1419 C CA . LEU A 1 227 ? 6.821 7.304 23.665 1.00 61.85 227 LEU A CA 1
ATOM 1420 C C . LEU A 1 227 ? 7.715 6.385 24.486 1.00 61.85 227 LEU A C 1
ATOM 1421 O O . LEU A 1 227 ? 8.701 5.870 23.948 1.00 61.85 227 LEU A O 1
ATOM 1426 N N . GLY A 1 228 ? 7.401 6.174 25.765 1.00 59.43 228 GLY A N 1
ATOM 1427 C CA . GLY A 1 228 ? 8.194 5.267 26.575 1.00 59.43 228 GLY A CA 1
ATOM 1428 C C . GLY A 1 228 ? 8.140 3.834 26.092 1.00 59.43 228 GLY A C 1
ATOM 1429 O O . GLY A 1 228 ? 9.117 3.092 26.229 1.00 59.43 228 GLY A O 1
ATOM 1430 N N . CYS A 1 229 ? 7.013 3.424 25.519 1.00 54.09 229 CYS A N 1
ATOM 1431 C CA . CYS A 1 229 ? 6.828 2.062 25.041 1.00 54.09 229 CYS A CA 1
ATOM 1432 C C . CYS A 1 229 ? 6.746 1.969 23.526 1.00 54.09 229 CYS A C 1
ATOM 1433 O O . CYS A 1 229 ? 7.384 1.100 22.925 1.00 54.09 229 CYS A O 1
ATOM 1436 N N . HIS A 1 230 ? 5.972 2.843 22.886 1.00 56.17 230 HIS A N 1
ATOM 1437 C CA . HIS A 1 230 ? 5.752 2.718 21.451 1.00 56.17 230 HIS A CA 1
ATOM 1438 C C . HIS A 1 230 ? 6.737 3.574 20.665 1.00 56.17 230 HIS A C 1
ATOM 1439 O O . HIS A 1 230 ? 6.326 4.460 19.909 1.00 56.17 230 HIS A O 1
ATOM 1446 N N . LYS A 1 231 ? 8.030 3.320 20.826 1.00 66.41 231 LYS A N 1
ATOM 1447 C CA . LYS A 1 231 ? 9.045 4.109 20.135 1.00 66.41 231 LYS A CA 1
ATOM 1448 C C . LYS A 1 231 ? 9.078 3.790 18.643 1.00 66.41 231 LYS A C 1
ATOM 1449 O O . LYS A 1 231 ? 8.350 2.919 18.167 1.00 66.41 231 LYS A O 1
#

InterPro domains:
  IPR010177 Doubled CXXCH motif [PF09699] (200-232)
  IPR036280 Multiheme cytochrome superfamily [SSF48695] (37-231)
  IPR036280 Multiheme cytochrome superfamily [SSF48695] (45-231)

Foldseek 3Di:
DLQQAPPDDPDPKHFDPGGDSPLLAADPDDADDPPHRGFFAFDFFQLAFFADDPPADCHVPRGGAAPPAVQRVVVSQQAQPHFSFQGGDDDDPPDTTGIPPPPRHDDDPSRDHRYHNPDDGFWAADDPVRCVVVVQFAAWDVPDVVTAGFFDQDPPHWGAAAGPNGRGTGHPVRQADPPDVPAPVRGPDPCPPVSNVNRGRD

Sequence (202 aa):
KHDLSSGSTGATFKATNTDQICVFCHTPHNAQQDIPLWNRGNPTASTFTLYSSSSMNNVPVKQGFTADSISLFCMSCHDGATGLGGAVHNDPNGAAIAMVGGNDLITGEANLGTDLSNDHPVNFEVTPAGIAADGNLGALDTGTNPPTMKTGDVTNGLPLFKSARGATTLECGSCHKVHDNTDAPFLRTTMAGSKLCLGCHK

Organism: Geobacter sulfurreducens (strain ATCC 51573 / DSM 12127 / PCA) (NCBI:txid243231)

B-factor: mean 66.94, std 14.06, range [39.33, 108.6]

Secondary structure (DSSP, 8-state):
-----TT-SS-SS-BSS---SGGGT--SSS-SSTTTT--B----GGG-B----TTSS-GGG-B---TT-HHHHHHHHSSSSS-TTTTBSS-SSSSPPPBGGG--S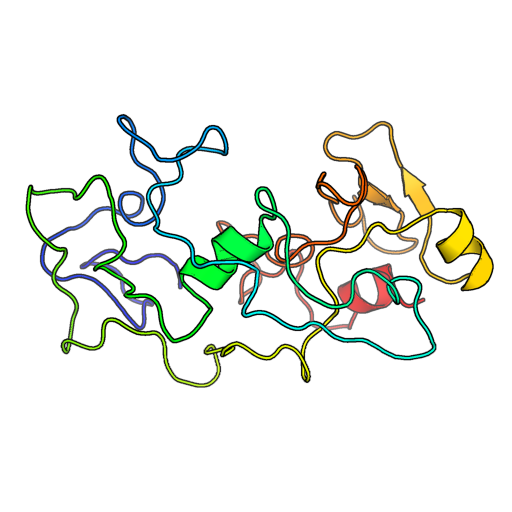--STT---SB-TTS---SEE--HHHHHHHS-S-EEE-SSSS-EEE-SSSTT-EE-B--SS-SSEE-TTTTB-SS--SSTTTBSS--TTSHHHHHH--

Radius of gyration: 18.14 Å; Cα contacts (8 Å, |Δi|>4): 350; chains: 1; bounding box: 45×36×47 Å